Protein AF-A0A3M2A125-F1 (afdb_monomer)

Nearest PDB structures (foldseek):
  7t0o-assembly1_Q  TM=7.015E-01  e=3.491E-04  Homo sapiens
  5dc0-assembly1_A  TM=7.095E-01  e=3.832E-03  Homo sapiens
  6xay-assembly2_B  TM=7.508E-01  e=1.751E-02  Homo sapiens
  5a43-assembly1_C  TM=6.413E-01  e=5.132E-03  Homo sapiens
  2ck2-assembly1_B  TM=7.524E-01  e=5.012E-02  Homo sapiens

Solvent-accessible surface area (backbone atoms only — not comparable to full-atom values): 14153 Å² total; per-residue (Å²): 140,84,89,65,59,48,83,87,70,72,71,85,85,81,88,61,97,75,73,74,91,81,71,81,73,82,67,74,54,67,62,61,59,45,44,39,36,33,30,60,49,41,44,60,44,66,78,46,34,57,38,72,49,98,85,31,41,28,20,40,40,92,82,34,55,97,68,59,38,51,36,42,38,62,85,81,42,57,69,65,58,27,63,71,21,61,35,36,50,34,52,52,49,15,35,52,60,70,60,47,41,45,70,52,73,76,28,79,86,36,63,70,58,80,72,71,36,72,74,52,65,30,53,56,58,51,34,61,77,67,72,41,54,80,72,46,63,64,24,46,76,66,33,64,59,70,70,34,71,36,78,62,67,55,58,39,32,37,50,76,50,96,72,70,38,74,40,27,30,42,39,34,9,48,35,28,32,58,92,58,56,49,78,43,85,40,66,48,89,58,49,60,49,64,53,51,67,72,61,52,69,69,49,62,66,38,29,22,33,29,31,39,46,40,37,28,35,86,85,52,42,27,35,28,30,51,45,32,34,29,41,24,44,42,55,92,68,81,77,51,87,88,46,80,65,50,55,81,125

Sequence (249 aa):
MKLIWDVEGSQVFDFRENPPAYRPTKIWDPWIWKLQHYLPRYCAQSVYRVKVDSDGAVYPCCVGDQGVLALGNLFDADFDEIWNGINSQDLRRGMMTWDVPKLCRTCTFYSEPIGPESYLPFLDDVQEDLGGTFADADMELVGPAHLYRAPEPPVLEWTRPHGEFTKQYVVMGLGGESLDRRRIEVPPHESSIGIPESVWNDMRANFGYWWTVVGVDSAGRLHRASSVRCVIRHRPMPRIEGSTLDYGD

Secondary structure (DSSP, 8-state):
----EETTT------SSS-----------HHHHHHHHHSTT--THHHHEEEE-TTSEEESSSSSTTTTT--EETTTS-HHHHHTSHHHHHHHHHHHHT---HHHHT-TTTS-----BS--THHHHHHHHHTS-EEEEEE-EEES-TTEEESSPPEEEEPPPSS-EEEEEEEEEETT-STTEEEEEE-TT-SEEEPPHHHHHHSPTT-EEEEEEEEEETT--EEEES-BEEEEE----PPPTT-------

Foldseek 3Di:
DFAWDWPVDDDDDDPDPDDDDDDPPPPPDVVVLLCCLFFWLQLCLLPTTWGADPQQFIASDPQCDPVQQTQDGCVVDPPVCSCPDQSSVLQNLCSLQVLHFPSLCPDPSRPDTDAWDQAFALVVVVCVVLVADAPEQQKAWDDDHFAAEDLAWDKTFMDDGPAFFPWKWKKKDFSSHNPRIDIDTDDRPDGIDTDDPVNLVPDDASTWIWIWMWTQHPVSHIYIHSTIGTYGNHDDDDRGPPHPHHSPD

Structure (mmCIF, N/CA/C/O backbone):
data_AF-A0A3M2A125-F1
#
_entry.id   AF-A0A3M2A125-F1
#
loop_
_atom_site.group_PDB
_atom_site.id
_atom_site.type_symbol
_atom_site.label_atom_id
_atom_site.label_alt_id
_atom_site.label_comp_id
_atom_site.label_asym_id
_atom_site.label_entity_id
_atom_site.label_seq_id
_atom_site.pdbx_PDB_ins_code
_atom_site.Cartn_x
_atom_site.Cartn_y
_atom_site.Cartn_z
_atom_site.occupancy
_atom_site.B_iso_or_equiv
_atom_site.auth_seq_id
_atom_site.auth_comp_id
_atom_site.auth_asym_id
_atom_site.auth_atom_id
_atom_site.pdbx_PDB_model_num
ATOM 1 N N . MET A 1 1 ? -1.712 -9.367 36.303 1.00 32.34 1 MET A N 1
ATOM 2 C CA . MET A 1 1 ? -2.024 -10.533 35.451 1.00 32.34 1 MET A CA 1
ATOM 3 C C . MET A 1 1 ? -2.277 -10.006 34.048 1.00 32.34 1 MET A C 1
ATOM 5 O O . MET A 1 1 ? -3.085 -9.100 33.924 1.00 32.34 1 MET A O 1
ATOM 9 N N . LYS A 1 2 ? -1.535 -10.452 33.029 1.00 27.08 2 LYS A N 1
ATOM 10 C CA . LYS A 1 2 ? -1.694 -9.980 31.644 1.00 27.08 2 LYS A CA 1
ATOM 11 C C . LYS A 1 2 ? -1.745 -11.217 30.752 1.00 27.08 2 LYS A C 1
ATOM 13 O O . LYS A 1 2 ? -0.731 -11.888 30.604 1.00 27.08 2 LYS A O 1
ATOM 18 N N . LEU A 1 3 ? -2.934 -11.548 30.258 1.00 34.09 3 LEU A N 1
ATOM 19 C CA . LEU A 1 3 ? -3.119 -12.554 29.217 1.00 34.09 3 LEU A CA 1
ATOM 20 C C . LEU A 1 3 ? -2.932 -11.851 27.869 1.00 34.09 3 LEU A C 1
ATOM 22 O O . LEU A 1 3 ? -3.496 -10.779 27.657 1.00 34.09 3 LEU A O 1
ATOM 26 N N . ILE A 1 4 ? -2.124 -12.421 26.980 1.00 37.25 4 ILE A N 1
ATOM 27 C CA . ILE A 1 4 ? -1.996 -11.958 25.597 1.00 37.25 4 ILE A CA 1
ATOM 28 C C . ILE A 1 4 ? -2.383 -13.136 24.704 1.00 37.25 4 ILE A C 1
ATOM 30 O O . ILE A 1 4 ? -1.789 -14.207 24.806 1.00 37.25 4 ILE A O 1
ATOM 34 N N . TRP A 1 5 ? -3.381 -12.924 23.850 1.00 39.22 5 TRP A N 1
ATOM 35 C CA . TRP A 1 5 ? -3.724 -13.803 22.735 1.00 39.22 5 TRP A CA 1
ATOM 36 C C . TRP A 1 5 ? -3.307 -13.119 21.432 1.00 39.22 5 TRP A C 1
ATOM 38 O O . TRP A 1 5 ? -3.586 -11.934 21.235 1.00 39.22 5 TRP A O 1
ATOM 48 N N . ASP A 1 6 ? -2.619 -13.859 20.568 1.00 39.97 6 ASP A N 1
ATOM 49 C CA . ASP A 1 6 ? -2.422 -13.528 19.160 1.00 39.97 6 ASP A CA 1
ATOM 50 C C . ASP A 1 6 ? -3.068 -14.612 18.285 1.00 39.97 6 ASP A C 1
ATOM 52 O O . ASP A 1 6 ? -3.347 -15.727 18.738 1.00 39.97 6 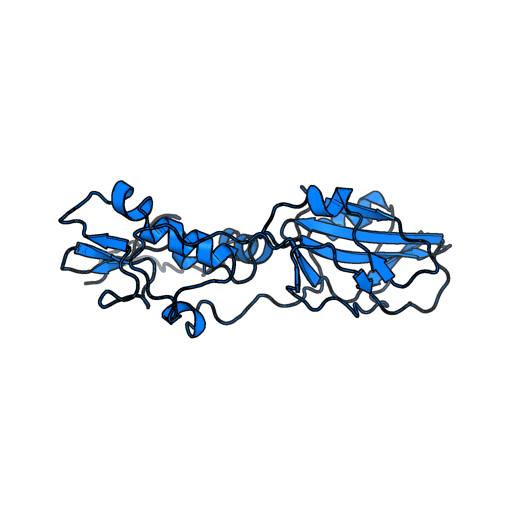ASP A O 1
ATOM 56 N N . VAL A 1 7 ? -3.364 -14.249 17.037 1.00 42.69 7 VAL A N 1
ATOM 57 C CA . VAL A 1 7 ? -4.087 -15.097 16.069 1.00 42.69 7 VAL A CA 1
ATOM 58 C C . VAL A 1 7 ? -3.180 -16.110 15.360 1.00 42.69 7 VAL A C 1
ATOM 60 O O . VAL A 1 7 ? -3.674 -16.885 14.547 1.00 42.69 7 VAL A O 1
ATOM 63 N N . GLU A 1 8 ? -1.883 -16.146 15.686 1.00 38.03 8 GLU A N 1
ATOM 64 C CA . GLU A 1 8 ? -0.947 -17.186 15.224 1.00 38.03 8 GLU A CA 1
ATOM 65 C C . GLU A 1 8 ? -0.728 -18.312 16.246 1.00 38.03 8 GLU A C 1
ATOM 67 O O . GLU A 1 8 ? -0.083 -19.313 15.938 1.00 38.03 8 GLU A O 1
ATOM 72 N N . GLY A 1 9 ? -1.329 -18.215 17.433 1.00 46.53 9 GLY A N 1
ATOM 73 C CA . GLY A 1 9 ? -1.351 -19.305 18.396 1.00 46.53 9 GLY A CA 1
ATOM 74 C C . GLY A 1 9 ? -0.316 -19.168 19.512 1.00 46.53 9 GLY A C 1
ATOM 75 O O . GLY A 1 9 ? 0.711 -19.840 19.524 1.00 46.53 9 GLY A O 1
ATOM 76 N N . SER A 1 10 ? -0.754 -18.477 20.568 1.00 45.81 10 SER A N 1
ATOM 77 C CA . SER A 1 10 ? -0.478 -18.717 21.998 1.00 45.81 10 SER A CA 1
ATOM 78 C C . SER A 1 10 ? 0.786 -18.126 22.652 1.00 45.81 10 SER A C 1
ATOM 80 O O . SER A 1 10 ? 1.907 -18.216 22.162 1.00 45.81 10 SER A O 1
ATOM 82 N N . GLN A 1 11 ? 0.598 -17.627 23.887 1.00 39.69 11 GLN A N 1
ATOM 83 C CA . GLN A 1 11 ? 1.635 -17.575 24.923 1.00 39.69 11 GLN A CA 1
ATOM 84 C C . GLN A 1 11 ? 1.452 -18.740 25.903 1.00 39.69 11 GLN A C 1
ATOM 86 O O . GLN A 1 11 ? 0.388 -18.913 26.498 1.00 39.69 11 GLN A O 1
ATOM 91 N N . VAL A 1 12 ? 2.518 -19.518 26.088 1.00 46.25 12 VAL A N 1
ATOM 92 C CA . VAL A 1 12 ? 2.607 -20.645 27.023 1.00 46.25 12 VAL A CA 1
ATOM 93 C C . VAL A 1 12 ? 3.122 -20.144 28.372 1.00 46.25 12 VAL A C 1
ATOM 95 O O . VAL A 1 12 ? 4.201 -19.558 28.448 1.00 46.25 12 VAL A O 1
ATOM 98 N N . PHE A 1 13 ? 2.379 -20.414 29.443 1.00 47.34 13 PHE A N 1
ATOM 99 C CA . PHE A 1 13 ? 2.885 -20.312 30.811 1.00 47.34 13 PHE A CA 1
ATOM 100 C C . PHE A 1 13 ? 3.340 -21.705 31.266 1.00 47.34 13 PHE A C 1
ATOM 102 O O . PHE A 1 13 ? 2.517 -22.609 31.396 1.00 47.34 13 PHE A O 1
ATOM 109 N N . ASP A 1 14 ? 4.644 -21.887 31.482 1.00 48.84 14 ASP A N 1
ATOM 110 C CA . ASP A 1 14 ? 5.220 -23.130 32.005 1.00 48.84 14 ASP A CA 1
ATOM 111 C C . ASP A 1 14 ? 5.554 -22.966 33.492 1.00 48.84 14 ASP A C 1
ATOM 113 O O . ASP A 1 14 ? 6.501 -22.272 33.854 1.00 48.84 14 ASP A O 1
ATOM 117 N N . PHE A 1 15 ? 4.743 -23.584 34.350 1.00 63.81 15 PHE A N 1
ATOM 118 C CA . PHE A 1 15 ? 4.892 -23.537 35.808 1.00 63.81 15 PHE A CA 1
ATOM 119 C C . PHE A 1 15 ? 5.688 -24.733 36.379 1.00 63.81 15 PHE A C 1
ATOM 121 O O . PHE A 1 15 ? 5.664 -24.953 37.588 1.00 63.81 15 PHE A O 1
ATOM 128 N N . ARG A 1 16 ? 6.363 -25.544 35.545 1.00 52.59 16 ARG A N 1
ATOM 129 C CA . ARG A 1 16 ? 7.253 -26.633 36.005 1.00 52.59 16 ARG A CA 1
ATOM 130 C C . ARG A 1 16 ? 8.521 -26.055 36.649 1.00 52.59 16 ARG A C 1
ATOM 132 O O . ARG A 1 16 ? 9.025 -25.033 36.203 1.00 52.59 16 ARG A O 1
ATOM 139 N N . GLU A 1 17 ? 9.094 -26.743 37.638 1.00 66.12 17 GLU A N 1
ATOM 140 C CA . GLU A 1 17 ? 10.301 -26.275 38.354 1.00 66.12 17 GLU A CA 1
ATOM 141 C C . GLU A 1 17 ? 11.573 -26.204 37.480 1.00 66.12 17 GLU A C 1
ATOM 143 O O . GLU A 1 17 ? 12.511 -25.501 37.838 1.00 66.12 17 GLU A O 1
ATOM 148 N N . ASN A 1 18 ? 11.613 -26.893 36.329 1.00 60.56 18 ASN A N 1
ATOM 149 C CA . ASN A 1 18 ? 12.751 -26.902 35.397 1.00 60.56 18 ASN A CA 1
ATOM 150 C C . ASN A 1 18 ? 12.288 -26.865 33.927 1.00 60.56 18 ASN A C 1
ATOM 152 O O . ASN A 1 18 ? 12.263 -27.909 33.263 1.00 60.56 18 ASN A O 1
ATOM 156 N N . PRO A 1 19 ? 11.904 -25.697 33.386 1.00 58.97 19 PRO A N 1
ATOM 157 C CA . PRO A 1 19 ? 11.568 -25.593 31.974 1.00 58.97 19 PRO A CA 1
ATOM 158 C C . PRO A 1 19 ? 12.838 -25.764 31.113 1.00 58.97 19 PRO A C 1
ATOM 160 O O . PRO A 1 19 ? 13.878 -25.176 31.429 1.00 58.97 19 PRO A O 1
ATOM 163 N N . PRO A 1 20 ? 12.802 -26.539 30.008 1.00 56.00 20 PRO A N 1
ATOM 164 C CA . PRO A 1 20 ? 13.879 -26.502 29.022 1.00 56.00 20 PRO A CA 1
ATOM 165 C C . PRO A 1 20 ? 14.001 -25.079 28.454 1.00 56.00 20 PRO A C 1
ATOM 167 O O . PRO A 1 20 ? 13.020 -24.337 28.424 1.00 56.00 20 PRO A O 1
ATOM 170 N N . ALA A 1 21 ? 15.195 -24.684 28.002 1.00 56.31 21 ALA A N 1
ATOM 171 C CA . ALA A 1 21 ? 15.461 -23.327 27.524 1.00 56.31 21 ALA A CA 1
ATOM 172 C C . ALA A 1 21 ? 14.616 -22.979 26.281 1.00 56.31 21 ALA A C 1
ATOM 174 O O . ALA A 1 21 ? 15.043 -23.174 25.144 1.00 56.31 21 ALA A O 1
ATOM 175 N N . TYR A 1 22 ? 13.415 -22.445 26.496 1.00 51.16 22 TYR A N 1
ATOM 176 C CA . TYR A 1 22 ? 12.570 -21.912 25.438 1.00 51.16 22 TYR A CA 1
ATOM 177 C C . TYR A 1 22 ? 13.162 -20.589 24.954 1.00 51.16 22 TYR A C 1
ATOM 179 O O . TYR A 1 22 ? 13.205 -19.595 25.680 1.00 51.16 22 TYR A O 1
ATOM 187 N N . ARG A 1 23 ? 13.640 -20.578 23.711 1.00 48.47 23 ARG A N 1
ATOM 188 C CA . ARG A 1 23 ? 13.966 -19.356 22.979 1.00 48.47 23 ARG A CA 1
ATOM 189 C C . ARG A 1 23 ? 12.970 -19.248 21.832 1.00 48.47 23 ARG A C 1
ATOM 191 O O . ARG A 1 23 ? 13.212 -19.874 20.803 1.00 48.47 23 ARG A O 1
ATOM 198 N N . PRO A 1 24 ? 11.888 -18.461 21.953 1.00 49.53 24 PRO A N 1
ATOM 199 C CA . PRO A 1 24 ? 11.219 -18.003 20.758 1.00 49.53 24 PRO A CA 1
ATOM 200 C C . PRO A 1 24 ? 12.219 -17.048 20.115 1.00 49.53 24 PRO A C 1
ATOM 202 O O . PRO A 1 24 ? 12.370 -15.894 20.523 1.00 49.53 24 PRO A O 1
ATOM 205 N N . THR A 1 25 ? 12.992 -17.541 19.153 1.00 45.44 25 THR A N 1
ATOM 206 C CA . THR A 1 25 ? 13.548 -16.641 18.155 1.00 45.44 25 THR A CA 1
ATOM 207 C C . THR A 1 25 ? 12.350 -15.865 17.639 1.00 45.44 25 THR A C 1
ATOM 209 O O . THR A 1 25 ? 11.424 -16.474 17.109 1.00 45.44 25 THR A O 1
ATOM 212 N N . LYS A 1 26 ? 12.327 -14.549 17.876 1.00 45.44 26 LYS A N 1
ATOM 213 C CA . LYS A 1 26 ? 11.469 -13.607 17.160 1.00 45.44 26 LYS A CA 1
ATOM 214 C C . LYS A 1 26 ? 11.826 -13.725 15.678 1.00 45.44 26 LYS A C 1
ATOM 216 O O . LYS A 1 26 ? 12.564 -12.902 15.146 1.00 45.44 26 LYS A O 1
ATOM 221 N N . ILE A 1 27 ? 11.400 -14.807 15.044 1.00 46.91 27 ILE A N 1
ATOM 222 C CA . ILE A 1 27 ? 11.285 -14.866 13.605 1.00 46.91 27 ILE A CA 1
ATOM 223 C C . ILE A 1 27 ? 10.194 -13.842 13.358 1.00 46.91 27 ILE A C 1
ATOM 225 O O . ILE A 1 27 ? 9.081 -13.987 13.859 1.00 46.91 27 ILE A O 1
ATOM 229 N N . TRP A 1 28 ? 10.583 -12.723 12.757 1.00 53.72 28 TRP A N 1
ATOM 230 C CA . TRP A 1 28 ? 9.627 -11.775 12.221 1.00 53.72 28 TRP A CA 1
ATOM 231 C C . TRP A 1 28 ? 8.625 -12.582 11.415 1.00 53.72 28 TRP A C 1
ATOM 233 O O . TRP A 1 28 ? 9.029 -13.262 10.472 1.00 53.72 28 TRP A O 1
ATOM 243 N N . ASP A 1 29 ? 7.373 -12.575 11.862 1.00 68.19 29 ASP A N 1
ATOM 244 C CA . ASP A 1 29 ? 6.294 -13.286 11.202 1.00 68.19 29 ASP A CA 1
ATOM 245 C C . ASP A 1 29 ? 6.324 -12.887 9.711 1.00 68.19 29 ASP A C 1
ATOM 247 O O . ASP A 1 29 ? 6.159 -11.696 9.395 1.00 68.19 29 ASP A O 1
ATOM 251 N N . PRO A 1 30 ? 6.599 -13.838 8.790 1.00 75.94 30 PRO A N 1
ATOM 252 C CA . PRO A 1 30 ? 6.617 -13.578 7.354 1.00 75.94 30 PRO A CA 1
ATOM 253 C C . PRO A 1 30 ? 5.340 -12.880 6.880 1.00 75.94 30 PRO A C 1
ATOM 255 O O . PRO A 1 30 ? 5.362 -12.141 5.896 1.00 75.94 30 PRO A O 1
ATOM 258 N N . TRP A 1 31 ? 4.232 -13.078 7.592 1.00 79.75 31 TRP A N 1
ATOM 259 C CA . TRP A 1 31 ? 2.953 -12.454 7.319 1.00 79.75 31 TRP A CA 1
ATOM 260 C C . TRP A 1 31 ? 2.947 -10.952 7.606 1.00 79.75 31 TRP A C 1
ATOM 262 O O . TRP A 1 31 ? 2.436 -10.194 6.785 1.00 79.75 31 TRP A O 1
ATOM 272 N N . ILE A 1 32 ? 3.563 -10.485 8.699 1.00 82.81 32 ILE A N 1
ATOM 273 C CA . ILE A 1 32 ? 3.698 -9.044 8.989 1.00 82.81 32 ILE A CA 1
ATOM 274 C C . ILE A 1 32 ? 4.535 -8.362 7.906 1.00 82.81 32 ILE A C 1
ATOM 276 O O . ILE A 1 32 ? 4.153 -7.299 7.412 1.00 82.81 32 ILE A O 1
ATOM 280 N N . TRP A 1 33 ? 5.646 -8.985 7.505 1.00 81.88 33 TRP A N 1
ATOM 281 C CA . TRP A 1 33 ? 6.488 -8.465 6.427 1.00 81.88 33 TRP A CA 1
ATOM 282 C C . TRP A 1 33 ? 5.703 -8.361 5.112 1.00 81.88 33 TRP A C 1
ATOM 284 O O . TRP A 1 33 ? 5.690 -7.302 4.480 1.00 81.88 33 TRP A O 1
ATOM 294 N N . LYS A 1 34 ? 4.956 -9.410 4.739 1.00 88.12 34 LYS A N 1
ATOM 295 C CA . LYS A 1 34 ? 4.079 -9.379 3.558 1.00 88.12 34 LYS A CA 1
ATOM 296 C C . LYS A 1 34 ? 3.008 -8.303 3.682 1.00 88.12 34 LYS A C 1
ATOM 298 O O . LYS A 1 34 ? 2.816 -7.519 2.757 1.00 88.12 34 LYS A O 1
ATOM 303 N N . LEU A 1 35 ? 2.341 -8.204 4.828 1.00 89.81 35 LEU A N 1
ATOM 304 C CA . LEU A 1 35 ? 1.294 -7.215 5.065 1.00 89.81 35 LEU A CA 1
ATOM 305 C C . LEU A 1 35 ? 1.799 -5.788 4.828 1.00 89.81 35 LEU A C 1
ATOM 307 O O . LEU A 1 35 ? 1.094 -5.005 4.201 1.00 89.81 35 LEU A O 1
ATOM 311 N N . GLN A 1 36 ? 3.023 -5.464 5.255 1.00 90.19 36 GLN A N 1
ATOM 312 C CA . GLN A 1 36 ? 3.627 -4.148 5.026 1.00 90.19 36 GLN A CA 1
ATOM 313 C C . GLN A 1 36 ? 3.904 -3.854 3.545 1.00 90.19 36 GLN A C 1
ATOM 315 O O . GLN A 1 36 ? 3.852 -2.693 3.141 1.00 90.19 36 GLN A O 1
ATOM 320 N N . HIS A 1 37 ? 4.141 -4.876 2.722 1.00 93.25 37 HIS A N 1
ATOM 321 C CA . HIS A 1 37 ? 4.287 -4.699 1.280 1.00 93.25 37 HIS A CA 1
ATOM 322 C C . HIS A 1 37 ? 2.937 -4.555 0.575 1.00 93.25 37 HIS A C 1
ATOM 324 O O . HIS A 1 37 ? 2.780 -3.692 -0.291 1.00 93.25 37 HIS A O 1
ATOM 330 N N . TYR A 1 38 ? 1.949 -5.372 0.943 1.00 94.81 38 TYR A N 1
ATOM 331 C CA . TYR A 1 38 ? 0.607 -5.315 0.357 1.00 94.81 38 T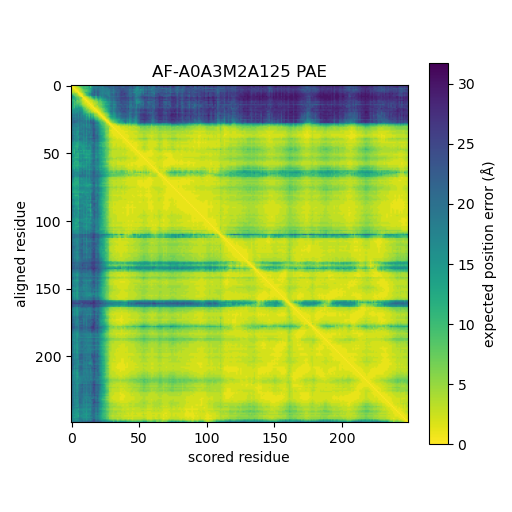YR A CA 1
ATOM 332 C C . TYR A 1 38 ? -0.164 -4.065 0.784 1.00 94.81 38 TYR A C 1
ATOM 334 O O . TYR A 1 38 ? -0.877 -3.478 -0.025 1.00 94.81 38 TYR A O 1
ATOM 342 N N . LEU A 1 39 ? -0.026 -3.651 2.041 1.00 94.06 39 LEU A N 1
ATOM 343 C CA . LEU A 1 39 ? -0.704 -2.506 2.639 1.00 94.06 39 LEU A CA 1
ATOM 344 C C . LEU A 1 39 ? 0.332 -1.650 3.389 1.00 94.06 39 LEU A C 1
ATOM 346 O O . LEU A 1 39 ? 0.448 -1.726 4.616 1.00 94.06 39 LEU A O 1
ATOM 350 N N . PRO A 1 40 ? 1.110 -0.820 2.674 1.00 91.19 40 PRO A N 1
ATOM 351 C CA . PRO A 1 40 ? 2.100 0.031 3.315 1.00 91.19 40 PRO A CA 1
ATOM 352 C C . PRO A 1 40 ? 1.465 0.939 4.367 1.00 91.19 40 PRO A C 1
ATOM 354 O O . PRO A 1 40 ? 0.418 1.543 4.129 1.00 91.19 40 PRO A O 1
ATOM 357 N N . ARG A 1 41 ? 2.125 1.047 5.526 1.00 90.31 41 ARG A N 1
ATOM 358 C CA . ARG A 1 41 ? 1.646 1.731 6.746 1.00 90.31 41 ARG A CA 1
ATOM 359 C C . ARG A 1 41 ? 0.469 1.062 7.456 1.00 90.31 41 ARG A C 1
ATOM 361 O O . ARG A 1 41 ? -0.013 1.606 8.437 1.00 90.31 41 ARG A O 1
ATOM 368 N N . TYR A 1 42 ? 0.010 -0.115 7.043 1.00 92.31 42 TYR A N 1
ATOM 369 C CA . TYR A 1 42 ? -1.051 -0.803 7.773 1.00 92.31 42 TYR A CA 1
ATOM 370 C C . TYR A 1 42 ? -0.552 -1.2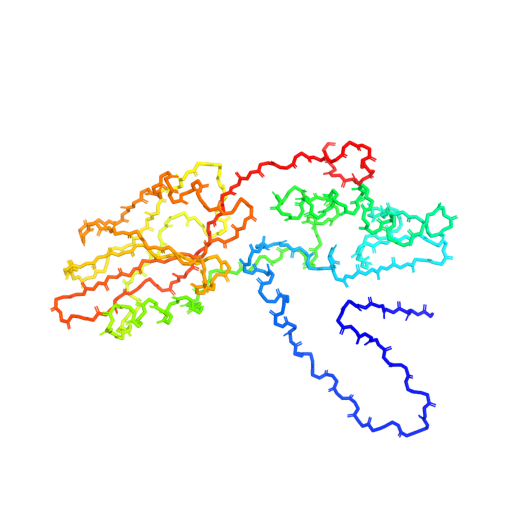76 9.143 1.00 92.31 42 TYR A C 1
ATOM 372 O O . TYR A 1 42 ? 0.382 -2.075 9.239 1.00 92.31 42 TYR A O 1
ATOM 380 N N . CYS A 1 43 ? -1.180 -0.804 10.226 1.00 92.06 43 CYS A N 1
ATOM 381 C CA . CYS A 1 43 ? -0.839 -1.270 11.566 1.00 92.06 43 CYS A CA 1
ATOM 382 C C . CYS A 1 43 ? -1.331 -2.704 11.740 1.00 92.06 43 CYS A C 1
ATOM 384 O O . CYS A 1 43 ? -2.520 -2.953 11.944 1.00 92.06 43 CYS A O 1
ATOM 386 N N . ALA A 1 44 ? -0.403 -3.648 11.702 1.00 89.44 44 ALA A N 1
ATOM 387 C CA . ALA A 1 44 ? -0.712 -5.062 11.785 1.00 89.44 44 ALA A CA 1
ATOM 388 C C . ALA A 1 44 ? -1.412 -5.438 13.118 1.00 89.44 44 ALA A C 1
ATOM 390 O O . ALA A 1 44 ? -2.286 -6.302 13.134 1.00 89.44 44 ALA A O 1
ATOM 391 N N . GLN A 1 45 ? -1.170 -4.697 14.213 1.00 89.94 45 GLN A N 1
ATOM 392 C CA . GLN A 1 45 ? -1.895 -4.919 15.476 1.00 89.94 45 GLN A CA 1
ATOM 393 C C . GLN A 1 45 ? -3.420 -4.814 15.313 1.00 89.94 45 GLN A C 1
ATOM 395 O O . GLN A 1 45 ? -4.132 -5.578 15.948 1.00 89.94 45 GLN A O 1
ATOM 400 N N . SER A 1 46 ? -3.919 -3.963 14.406 1.00 91.38 46 SER A N 1
ATOM 401 C CA . SER A 1 46 ? -5.364 -3.792 14.161 1.00 91.38 46 SER A CA 1
ATOM 402 C C . SER A 1 46 ? -6.081 -5.038 13.617 1.00 91.38 46 SER A C 1
ATOM 404 O O . SER A 1 46 ? -7.313 -5.071 13.577 1.00 91.38 46 SER A O 1
ATOM 406 N N . VAL A 1 47 ? -5.327 -6.049 13.173 1.00 88.56 47 VAL A N 1
ATOM 407 C CA . VAL A 1 47 ? -5.872 -7.295 12.614 1.00 88.56 47 VAL A CA 1
ATOM 408 C C . VAL A 1 47 ? -5.435 -8.544 13.353 1.00 88.56 47 VAL A C 1
ATOM 410 O O . VAL A 1 47 ? -6.157 -9.530 13.278 1.00 88.56 47 VAL A O 1
ATOM 413 N N . TYR A 1 48 ? -4.298 -8.533 14.057 1.00 86.19 48 TYR A N 1
ATOM 414 C CA . TYR A 1 48 ? -3.822 -9.739 14.740 1.00 86.19 48 TYR A CA 1
ATOM 415 C C . TYR A 1 48 ? -3.804 -9.651 16.269 1.00 86.19 48 TYR A C 1
ATOM 417 O O . TYR A 1 48 ? -3.523 -10.640 16.948 1.00 86.19 48 TYR A O 1
ATOM 425 N N . ARG A 1 49 ? -4.058 -8.471 16.841 1.00 88.44 49 ARG A N 1
ATOM 426 C CA . ARG A 1 49 ? -3.968 -8.265 18.283 1.00 88.44 49 ARG A CA 1
ATOM 427 C C . ARG A 1 49 ? -5.309 -7.856 18.858 1.00 88.44 49 ARG A C 1
ATOM 429 O O . ARG A 1 49 ? -6.028 -7.041 18.292 1.00 88.44 49 ARG A O 1
ATOM 436 N N . VAL A 1 50 ? -5.581 -8.370 20.050 1.00 92.75 50 VAL A N 1
ATOM 437 C CA . VAL A 1 50 ? -6.667 -7.883 20.888 1.00 92.75 50 VAL A CA 1
ATOM 438 C C . VAL A 1 50 ? -6.194 -7.710 22.324 1.00 92.75 50 VAL A C 1
ATOM 440 O O . VAL A 1 50 ? -5.376 -8.477 22.837 1.00 92.75 50 VAL A O 1
ATOM 443 N N . LYS A 1 51 ? -6.672 -6.649 22.964 1.00 93.75 51 LYS A N 1
ATOM 444 C CA . LYS A 1 51 ? -6.515 -6.393 24.393 1.00 93.75 51 LYS A CA 1
ATOM 445 C C . LYS A 1 51 ? -7.913 -6.337 24.994 1.00 93.75 51 LYS A C 1
ATOM 447 O O . LYS A 1 51 ? -8.771 -5.645 24.462 1.00 93.75 51 LYS A O 1
ATOM 452 N N . VAL A 1 52 ? -8.106 -7.028 26.108 1.00 95.62 52 VAL A N 1
ATOM 453 C CA . VAL A 1 52 ? -9.336 -6.973 26.901 1.00 95.62 52 VAL A CA 1
ATOM 454 C C . VAL A 1 52 ? -8.966 -6.475 28.294 1.00 95.62 52 VAL A C 1
ATOM 456 O O . VAL A 1 52 ? -8.063 -7.039 28.919 1.00 95.62 52 VAL A O 1
ATOM 459 N N . ASP A 1 53 ? -9.606 -5.401 28.747 1.00 94.38 53 ASP A N 1
ATOM 460 C CA . ASP A 1 53 ? -9.450 -4.888 30.111 1.00 94.38 53 ASP A CA 1
ATOM 461 C C . ASP A 1 53 ? -10.381 -5.619 31.097 1.00 94.38 53 ASP A C 1
ATOM 463 O O . ASP A 1 53 ? -11.279 -6.370 30.716 1.00 94.38 53 ASP A O 1
ATOM 467 N N . SER A 1 54 ? -10.137 -5.454 32.402 1.00 94.38 54 SER A N 1
ATOM 468 C CA . SER A 1 54 ? -10.875 -6.170 33.459 1.00 94.38 54 SER A CA 1
ATOM 469 C C . SER A 1 54 ? -12.359 -5.805 33.552 1.00 94.38 54 SER A C 1
ATOM 471 O O . SER A 1 54 ? -13.120 -6.512 34.203 1.00 94.38 54 SER A O 1
ATOM 473 N N . ASP A 1 55 ? -12.750 -4.691 32.942 1.00 95.19 55 ASP A N 1
ATOM 474 C CA . ASP A 1 55 ? -14.124 -4.207 32.823 1.00 95.19 55 ASP A CA 1
ATOM 475 C C . ASP A 1 55 ? -14.819 -4.696 31.539 1.00 95.19 55 ASP A C 1
ATOM 477 O O . ASP A 1 55 ? -15.892 -4.204 31.201 1.00 95.19 55 ASP A O 1
ATOM 481 N N . GLY A 1 56 ? -14.205 -5.636 30.813 1.00 96.50 56 GLY A N 1
ATOM 482 C CA . GLY A 1 56 ? -14.745 -6.211 29.585 1.00 96.50 56 GLY A CA 1
ATOM 483 C C . GLY A 1 56 ? -14.474 -5.386 28.326 1.00 96.50 56 GLY A C 1
ATOM 484 O O . GLY A 1 56 ? -14.757 -5.877 27.233 1.00 96.50 56 GLY A O 1
ATOM 485 N N . ALA A 1 57 ? -13.897 -4.182 28.430 1.00 96.94 57 ALA A N 1
ATOM 486 C CA . ALA A 1 57 ? -13.618 -3.342 27.268 1.00 96.94 57 ALA A CA 1
ATOM 487 C C . ALA A 1 57 ? -12.568 -3.980 26.342 1.00 96.94 57 ALA A C 1
ATOM 489 O O . ALA A 1 57 ? -11.502 -4.421 26.785 1.00 96.94 57 ALA A O 1
ATOM 490 N N . VAL A 1 58 ? -12.862 -4.007 25.041 1.00 96.94 58 VAL A N 1
ATOM 491 C CA . VAL A 1 58 ? -12.042 -4.646 24.002 1.00 96.94 58 VAL A CA 1
ATOM 492 C C . VAL A 1 58 ? -11.356 -3.589 23.139 1.00 96.94 58 VAL A C 1
ATOM 494 O O . VAL A 1 58 ? -11.988 -2.632 22.702 1.00 96.94 58 VAL A O 1
ATOM 497 N N . TYR A 1 59 ? -10.071 -3.784 22.844 1.00 96.81 59 TYR A N 1
ATOM 498 C CA . TYR A 1 59 ? -9.222 -2.841 22.114 1.00 96.81 59 TYR A CA 1
ATOM 499 C C . TYR A 1 59 ? -8.372 -3.544 21.042 1.00 96.81 59 TYR A C 1
ATOM 501 O O . TYR A 1 59 ? -7.921 -4.672 21.261 1.00 96.81 59 TYR A O 1
ATOM 509 N N . PRO A 1 60 ? -8.049 -2.870 19.919 1.00 94.69 60 PRO A N 1
ATOM 510 C CA . PRO A 1 60 ? -7.281 -3.448 18.810 1.00 94.69 60 PRO A CA 1
ATOM 511 C C . PRO A 1 60 ? -5.770 -3.488 19.083 1.00 94.69 60 PRO A C 1
ATOM 513 O O . PRO A 1 60 ? -4.996 -4.046 18.313 1.00 94.69 60 PRO A O 1
ATOM 516 N N . CYS A 1 61 ? -5.292 -2.807 20.126 1.00 92.75 61 CYS A N 1
ATOM 517 C CA . CYS A 1 61 ? -3.869 -2.692 20.416 1.00 92.75 61 CYS A CA 1
ATOM 518 C C . CYS A 1 61 ? -3.627 -2.327 21.884 1.00 92.75 61 CYS A C 1
ATOM 520 O O . CYS A 1 61 ? -4.547 -1.996 22.628 1.00 92.75 61 CYS A O 1
ATOM 522 N N . CYS A 1 62 ? -2.365 -2.368 22.313 1.00 87.50 62 CYS A N 1
ATOM 523 C CA . CYS A 1 62 ? -2.001 -2.024 23.688 1.00 87.50 62 CYS A CA 1
ATOM 524 C C . CYS A 1 62 ? -1.929 -0.518 23.977 1.00 87.50 62 CYS A C 1
ATOM 526 O O . CYS A 1 62 ? -1.809 -0.160 25.141 1.00 87.50 62 CYS A O 1
ATOM 528 N N . VAL A 1 63 ? -1.942 0.333 22.946 1.00 90.06 63 VAL A N 1
ATOM 529 C CA . VAL A 1 63 ? -1.834 1.800 23.073 1.00 90.06 63 VAL A CA 1
ATOM 530 C C . VAL A 1 63 ? -3.215 2.463 23.132 1.00 90.06 63 VAL A C 1
ATOM 532 O O . VAL A 1 63 ? -3.355 3.540 23.689 1.00 90.06 63 VAL A O 1
ATOM 535 N N . GLY A 1 64 ? -4.229 1.820 22.552 1.00 84.12 64 GLY A N 1
ATOM 536 C CA . GLY A 1 64 ? -5.583 2.343 22.372 1.00 84.12 64 GLY A CA 1
ATOM 537 C C . GLY A 1 64 ? -6.494 2.289 23.587 1.00 84.12 64 GLY A C 1
ATOM 538 O O . GLY A 1 64 ? -7.684 2.088 23.393 1.00 84.12 64 GLY A O 1
ATOM 539 N N . ASP A 1 65 ? -5.963 2.382 24.803 1.00 83.31 65 ASP A N 1
ATOM 540 C CA . ASP A 1 65 ? -6.717 2.132 26.031 1.00 83.31 65 ASP A CA 1
ATOM 541 C C . ASP A 1 65 ? -7.585 3.317 26.496 1.00 83.31 65 ASP A C 1
ATOM 543 O O . ASP A 1 65 ? -7.770 4.299 25.777 1.00 83.31 65 ASP A O 1
ATOM 547 N N . GLN A 1 66 ? -8.201 3.172 27.677 1.00 83.25 66 GLN A N 1
ATOM 548 C CA . GLN A 1 66 ? -9.027 4.204 28.321 1.00 83.25 66 GLN A CA 1
ATOM 549 C C . GLN A 1 66 ? -10.165 4.729 27.429 1.00 83.25 66 GLN A C 1
ATOM 551 O O . GLN A 1 66 ? -10.480 5.917 27.426 1.00 83.25 66 GLN A O 1
ATOM 556 N N . GLY A 1 67 ? -10.776 3.838 26.646 1.00 84.88 67 GLY A N 1
ATOM 557 C CA . GLY A 1 67 ? -11.877 4.171 25.744 1.00 84.88 67 GLY A CA 1
ATOM 558 C C . GLY A 1 67 ? -11.471 4.805 24.409 1.00 84.88 67 GLY A C 1
ATOM 559 O O . GLY A 1 67 ? -12.322 4.915 23.533 1.00 84.88 67 GLY A O 1
ATOM 560 N N . VAL A 1 68 ? -10.200 5.172 24.197 1.00 88.25 68 VAL A N 1
ATOM 561 C CA . VAL A 1 68 ? -9.776 5.949 23.012 1.00 88.25 68 VAL A CA 1
ATOM 562 C C . VAL A 1 68 ? -9.936 5.167 21.703 1.00 88.25 68 VAL A C 1
ATOM 564 O O . VAL A 1 68 ? -10.328 5.740 20.689 1.00 88.25 68 VAL A O 1
ATOM 567 N N . LEU A 1 69 ? -9.648 3.860 21.709 1.00 94.94 69 LEU A N 1
ATOM 568 C CA . LEU A 1 69 ? -9.892 2.953 20.577 1.00 94.94 69 LEU A CA 1
ATOM 569 C C . LEU A 1 69 ? -10.742 1.746 20.993 1.00 94.94 69 LEU A C 1
ATOM 571 O O . LEU A 1 69 ? -10.457 0.618 20.585 1.00 94.94 69 LEU A O 1
ATOM 575 N N . ALA A 1 70 ? -11.746 1.952 21.847 1.00 96.50 70 ALA A N 1
ATOM 576 C CA . ALA A 1 70 ? -12.631 0.864 22.253 1.00 96.50 70 ALA A CA 1
ATOM 577 C C . ALA A 1 70 ? -13.405 0.304 21.047 1.00 96.50 70 ALA A C 1
ATOM 579 O O . ALA A 1 70 ? -14.032 1.038 20.281 1.00 96.50 70 ALA A O 1
ATOM 580 N N . LEU A 1 71 ? -13.370 -1.017 20.888 1.00 97.19 71 LEU A N 1
ATOM 581 C CA . LEU A 1 71 ? -14.109 -1.747 19.855 1.00 97.19 71 LEU A CA 1
ATOM 582 C C . LEU A 1 71 ? -15.507 -2.151 20.337 1.00 97.19 71 LEU A C 1
ATOM 584 O O . LEU A 1 71 ? -16.414 -2.282 19.523 1.00 97.19 71 LEU A O 1
ATOM 588 N N . GLY A 1 72 ? -15.663 -2.350 21.648 1.00 97.12 72 GLY A N 1
ATOM 589 C CA . GLY A 1 72 ? -16.887 -2.804 22.309 1.00 97.12 72 GLY A CA 1
ATOM 590 C C . GLY A 1 72 ? -16.598 -3.303 23.728 1.00 97.12 72 GLY A C 1
ATOM 591 O O . GLY A 1 72 ? -15.490 -3.107 24.239 1.00 97.12 72 GLY A O 1
ATOM 592 N N . ASN A 1 73 ? -17.576 -3.955 24.360 1.00 97.94 73 ASN A N 1
ATOM 593 C CA . ASN A 1 73 ? -17.443 -4.533 25.698 1.00 97.94 73 ASN A CA 1
ATOM 594 C C . ASN A 1 73 ? -18.042 -5.951 25.752 1.00 97.94 73 ASN A C 1
ATOM 596 O O . ASN A 1 73 ? -19.178 -6.156 25.330 1.00 97.94 73 ASN A O 1
ATOM 600 N N . LEU A 1 74 ? -17.289 -6.916 26.290 1.00 98.06 74 LEU A N 1
ATOM 601 C CA . LEU A 1 74 ? -17.698 -8.326 26.409 1.00 98.06 74 LEU A CA 1
ATOM 602 C C . LEU A 1 74 ? -18.864 -8.575 27.379 1.00 98.06 74 LEU A C 1
ATOM 604 O O . LEU A 1 74 ? -19.395 -9.683 27.421 1.00 98.06 74 LEU A O 1
ATOM 608 N N . PHE A 1 75 ? -19.242 -7.589 28.193 1.00 98.19 75 PHE A N 1
ATOM 609 C CA . PHE A 1 75 ? -20.449 -7.659 29.016 1.00 98.19 75 PHE A CA 1
ATOM 610 C C . PHE A 1 75 ? -21.723 -7.324 28.230 1.00 98.19 75 PHE A C 1
ATOM 612 O O . PHE A 1 75 ? -22.806 -7.700 28.677 1.00 98.19 75 PHE A O 1
ATOM 619 N N . ASP A 1 76 ? -21.590 -6.674 27.069 1.00 98.06 76 ASP A N 1
ATOM 620 C CA . ASP A 1 76 ? -22.713 -6.209 26.250 1.00 98.06 76 ASP A CA 1
ATOM 621 C C . ASP A 1 76 ? -22.907 -7.040 24.969 1.00 98.06 76 ASP A C 1
ATOM 623 O O . ASP A 1 76 ? -24.035 -7.183 24.501 1.00 98.06 76 ASP A O 1
ATOM 627 N N . ALA A 1 77 ? -21.824 -7.581 24.400 1.00 97.88 77 ALA A N 1
ATOM 628 C CA . ALA A 1 77 ? -21.824 -8.339 23.147 1.00 97.88 77 ALA A CA 1
ATOM 629 C C . ALA A 1 77 ? -20.754 -9.439 23.159 1.00 97.88 77 ALA A C 1
ATOM 631 O O . ALA A 1 77 ? -19.796 -9.379 23.938 1.00 97.88 77 ALA A O 1
ATOM 632 N N . ASP A 1 78 ? -20.893 -10.442 22.291 1.00 98.00 78 ASP A N 1
ATOM 633 C CA . ASP A 1 78 ? -19.859 -11.465 22.162 1.00 98.00 78 ASP A CA 1
ATOM 634 C C . ASP A 1 78 ? -18.614 -10.950 21.411 1.00 98.00 78 ASP A C 1
ATOM 636 O O . ASP A 1 78 ? -18.582 -9.866 20.822 1.00 98.00 78 ASP A O 1
ATOM 640 N N . PHE A 1 79 ? -17.526 -11.720 21.474 1.00 96.62 79 PHE A N 1
ATOM 641 C CA . PHE A 1 79 ? -16.270 -11.311 20.853 1.00 96.62 79 PHE A CA 1
ATOM 642 C C . PHE A 1 79 ? -16.372 -11.164 19.330 1.00 96.62 79 PHE A C 1
ATOM 644 O O . PHE A 1 79 ? -15.739 -10.264 18.779 1.00 96.62 79 PHE A O 1
ATOM 651 N N . ASP A 1 80 ? -17.121 -12.036 18.651 1.00 97.00 80 ASP A N 1
ATOM 652 C CA . ASP A 1 80 ? -17.234 -12.006 17.192 1.00 97.00 80 ASP A CA 1
ATOM 653 C C . ASP A 1 80 ? -18.007 -10.761 16.745 1.00 97.00 80 ASP A C 1
ATOM 655 O O . ASP A 1 80 ? -17.552 -10.036 15.856 1.00 97.00 80 ASP A O 1
ATOM 659 N N . GLU A 1 81 ? -19.094 -10.439 17.447 1.00 97.75 81 GLU A N 1
ATOM 660 C CA . GLU A 1 81 ? -19.876 -9.217 17.258 1.00 97.75 81 GLU A CA 1
ATOM 661 C C . GLU A 1 81 ? -19.017 -7.958 17.435 1.00 97.75 81 GLU A C 1
ATOM 663 O O . GLU A 1 81 ? -19.094 -7.031 16.627 1.00 97.75 81 GLU A O 1
ATOM 668 N N . ILE A 1 82 ? -18.145 -7.922 18.446 1.00 97.94 82 ILE A N 1
ATOM 669 C CA . ILE A 1 82 ? -17.237 -6.789 18.686 1.00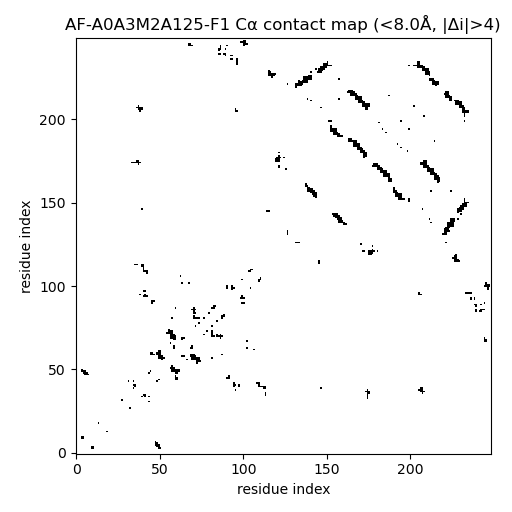 97.94 82 ILE A CA 1
ATOM 670 C C . ILE A 1 82 ? -16.138 -6.720 17.616 1.00 97.94 82 ILE A C 1
ATOM 672 O O . ILE A 1 82 ? -15.850 -5.658 17.048 1.00 97.94 82 ILE A O 1
ATOM 676 N N . TRP A 1 83 ? -15.500 -7.850 17.319 1.00 96.31 83 TRP A N 1
ATOM 677 C CA . TRP A 1 83 ? -14.363 -7.933 16.401 1.00 96.31 83 TRP A CA 1
ATOM 678 C C . TRP A 1 83 ? -14.749 -7.667 14.943 1.00 96.31 83 TRP A C 1
ATOM 680 O O . TRP A 1 83 ? -13.948 -7.129 14.165 1.00 96.31 83 TRP A O 1
ATOM 690 N N . ASN A 1 84 ? -15.982 -8.012 14.582 1.00 96.50 84 ASN A N 1
ATOM 691 C CA . ASN A 1 84 ? -16.590 -7.715 13.292 1.00 96.50 84 ASN A CA 1
ATOM 692 C C . ASN A 1 84 ? -17.538 -6.509 13.362 1.00 96.50 84 ASN A C 1
ATOM 694 O O . ASN A 1 84 ? -18.195 -6.199 12.372 1.00 96.50 84 ASN A O 1
ATOM 698 N N . GLY A 1 85 ? -17.584 -5.800 14.490 1.00 97.38 85 GLY A N 1
ATOM 699 C CA . GLY A 1 85 ? -18.435 -4.635 14.702 1.00 97.38 85 GLY A CA 1
ATOM 700 C C . GLY A 1 85 ? -17.960 -3.377 13.975 1.00 97.38 85 GLY A C 1
ATOM 701 O O . GLY A 1 85 ? -16.882 -3.331 13.374 1.00 97.38 85 GLY A O 1
ATOM 702 N N . ILE A 1 86 ? -18.777 -2.324 14.062 1.00 98.06 86 ILE A N 1
ATOM 703 C CA . ILE A 1 86 ? -18.595 -1.058 13.335 1.00 98.06 86 ILE A CA 1
ATOM 704 C C . ILE A 1 86 ? -17.218 -0.437 13.606 1.00 98.06 86 ILE A C 1
ATOM 706 O O . ILE A 1 86 ? -16.483 -0.182 12.655 1.00 98.06 86 ILE A O 1
ATOM 710 N N . ASN A 1 87 ? -16.826 -0.270 14.873 1.00 97.75 87 ASN A N 1
ATOM 711 C CA . ASN A 1 87 ? -15.533 0.329 15.234 1.00 97.75 87 ASN A CA 1
ATOM 712 C C . ASN A 1 87 ? -14.347 -0.484 14.690 1.00 97.75 87 ASN A C 1
ATOM 714 O O . ASN A 1 87 ? -13.393 0.074 14.148 1.00 97.75 87 ASN A O 1
ATOM 718 N N . SER A 1 88 ? -14.410 -1.814 14.787 1.00 96.88 88 SER A N 1
ATOM 719 C CA . SER A 1 88 ? -13.358 -2.703 14.282 1.00 96.88 88 SER A CA 1
ATOM 720 C C . SER A 1 88 ? -13.207 -2.605 12.765 1.00 96.88 88 SER A C 1
ATOM 722 O O . SER A 1 88 ? -12.092 -2.506 12.247 1.00 96.88 88 SER A O 1
ATOM 724 N N . GLN A 1 89 ? -14.325 -2.607 12.036 1.00 97.25 89 GLN A N 1
ATOM 725 C CA . GLN A 1 89 ? -14.313 -2.452 10.585 1.00 97.25 89 GLN A CA 1
ATOM 726 C C . GLN A 1 89 ? -13.827 -1.058 10.170 1.00 97.25 89 GLN A C 1
ATOM 728 O O . GLN A 1 89 ? -13.001 -0.952 9.263 1.00 97.25 89 GLN A O 1
ATOM 733 N N . ASP A 1 90 ? -14.293 -0.004 10.838 1.00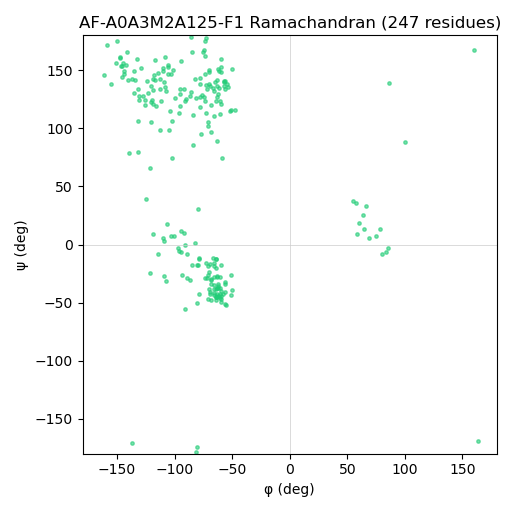 97.81 90 ASP A N 1
ATOM 734 C CA . ASP A 1 90 ? -13.928 1.383 10.548 1.00 97.81 90 ASP A CA 1
ATOM 735 C C . ASP A 1 90 ? -12.426 1.628 10.733 1.00 97.81 90 ASP A C 1
ATOM 737 O O . ASP A 1 90 ? -11.759 2.154 9.839 1.00 97.81 90 ASP A O 1
ATOM 741 N N . LEU A 1 91 ? -11.851 1.106 11.823 1.00 96.88 91 LEU A N 1
ATOM 742 C CA . LEU A 1 91 ? -10.410 1.132 12.057 1.00 96.88 91 LEU A CA 1
ATOM 743 C C . LEU A 1 91 ? -9.632 0.479 10.909 1.00 96.88 91 LEU A C 1
ATOM 745 O O . LEU A 1 91 ? -8.699 1.079 10.376 1.00 96.88 91 LEU A O 1
ATOM 749 N N . ARG A 1 92 ? -10.000 -0.748 10.513 1.00 95.38 92 ARG A N 1
ATOM 750 C CA . ARG A 1 92 ? -9.298 -1.494 9.450 1.00 95.38 92 ARG A CA 1
ATOM 751 C C . ARG A 1 92 ? -9.412 -0.788 8.098 1.00 95.38 92 ARG A C 1
ATOM 753 O O . ARG A 1 92 ? -8.432 -0.727 7.356 1.00 95.38 92 ARG A O 1
ATOM 760 N N . ARG A 1 93 ? -10.572 -0.196 7.791 1.00 95.62 93 ARG A N 1
ATOM 761 C CA . ARG A 1 93 ? -10.770 0.640 6.592 1.00 95.62 93 ARG A CA 1
ATOM 762 C C . ARG A 1 93 ? -9.875 1.875 6.630 1.00 95.62 93 ARG A C 1
ATOM 764 O O . ARG A 1 93 ? -9.205 2.158 5.640 1.00 95.62 93 ARG A O 1
ATOM 771 N N . GLY A 1 94 ? -9.807 2.545 7.778 1.00 95.44 94 GLY A N 1
ATOM 772 C CA . GLY A 1 94 ? -8.930 3.689 8.000 1.00 95.44 94 GLY A CA 1
ATOM 773 C C . GLY A 1 94 ? -7.449 3.362 7.803 1.00 95.44 94 GLY A C 1
ATOM 774 O O . GLY A 1 94 ? -6.714 4.113 7.164 1.00 95.44 94 GLY A O 1
ATOM 775 N N . MET A 1 95 ? -7.008 2.183 8.252 1.00 95.00 95 MET A N 1
ATOM 776 C CA . MET A 1 95 ? -5.640 1.699 8.021 1.00 95.00 95 MET A CA 1
ATOM 777 C C . MET A 1 95 ? -5.336 1.491 6.528 1.00 95.00 95 MET A C 1
ATOM 779 O O . MET A 1 95 ? -4.238 1.822 6.084 1.00 95.00 95 MET A O 1
ATOM 783 N N . MET A 1 96 ? -6.298 1.006 5.728 1.00 93.56 96 MET A N 1
ATOM 784 C CA . MET A 1 96 ? -6.137 0.884 4.267 1.00 93.56 96 MET A CA 1
ATOM 785 C C . MET A 1 96 ? -6.084 2.249 3.569 1.00 93.56 96 MET A C 1
ATOM 787 O O . MET A 1 96 ? -5.397 2.424 2.559 1.00 93.56 96 MET A O 1
ATOM 791 N N . THR A 1 97 ? -6.820 3.238 4.079 1.00 93.94 97 THR A N 1
ATOM 792 C CA . THR A 1 97 ? -6.897 4.566 3.462 1.00 93.94 97 THR A CA 1
ATOM 793 C C . THR A 1 97 ? -5.913 5.578 4.026 1.00 93.94 97 THR A C 1
ATOM 795 O O . THR A 1 97 ? -5.807 6.656 3.445 1.00 93.94 97 THR A O 1
ATOM 798 N N . TRP A 1 98 ? -5.177 5.243 5.084 1.00 93.75 98 TRP A N 1
ATOM 799 C CA . TRP A 1 98 ? -4.378 6.160 5.907 1.00 93.75 98 TRP A CA 1
ATOM 800 C C . TRP A 1 98 ? -5.182 7.299 6.558 1.00 93.75 98 TRP A C 1
ATOM 802 O O . TRP A 1 98 ? -4.585 8.199 7.152 1.00 93.75 98 TRP A O 1
ATOM 812 N N . ASP A 1 99 ? -6.514 7.256 6.485 1.00 94.81 99 ASP A N 1
ATOM 813 C CA . ASP A 1 99 ? -7.387 8.048 7.349 1.00 94.81 99 ASP A CA 1
ATOM 814 C C . ASP A 1 99 ? -7.546 7.264 8.645 1.00 94.81 99 ASP A C 1
ATOM 816 O O . ASP A 1 99 ? -8.430 6.426 8.770 1.00 94.81 99 ASP A O 1
ATOM 820 N N . VAL A 1 100 ? -6.602 7.439 9.567 1.00 95.25 100 VAL A N 1
ATOM 821 C CA . VAL A 1 100 ? -6.560 6.687 10.828 1.00 95.25 100 VAL A CA 1
ATOM 822 C C . VAL A 1 100 ? -6.990 7.560 12.007 1.00 95.25 100 VAL A C 1
ATOM 824 O O . VAL A 1 100 ? -6.780 8.784 11.960 1.00 95.25 100 VAL A O 1
ATOM 827 N N . PRO A 1 101 ? -7.510 6.945 13.090 1.00 95.88 101 PRO A N 1
ATOM 828 C CA . PRO A 1 101 ? -7.811 7.645 14.331 1.00 95.88 101 PRO A CA 1
ATOM 829 C C . PRO A 1 101 ? -6.635 8.484 14.834 1.00 95.88 101 PRO A C 1
ATOM 831 O O . PRO A 1 101 ? -5.464 8.145 14.620 1.00 95.88 101 PRO A O 1
ATOM 834 N N . LYS A 1 102 ? -6.938 9.566 15.552 1.00 95.31 102 LYS A N 1
AT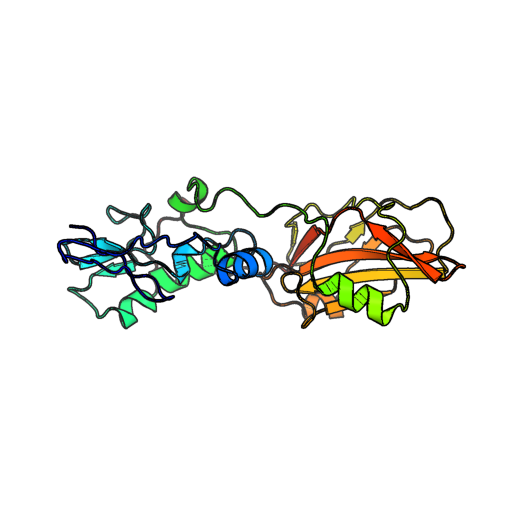OM 835 C CA . LYS A 1 102 ? -5.969 10.559 16.029 1.00 95.31 102 LYS A CA 1
ATOM 836 C C . LYS A 1 102 ? -4.795 9.921 16.769 1.00 95.31 102 LYS A C 1
ATOM 838 O O . LYS A 1 102 ? -3.645 10.268 16.506 1.00 95.31 102 LYS A O 1
ATOM 843 N N . LEU A 1 103 ? -5.078 8.948 17.636 1.00 94.06 103 LEU A N 1
ATOM 844 C CA . LEU A 1 103 ? -4.063 8.216 18.393 1.00 94.06 103 LEU A CA 1
ATOM 845 C C . LEU A 1 103 ? -3.071 7.462 17.491 1.00 94.06 103 LEU A C 1
ATOM 847 O O . LEU A 1 103 ? -1.881 7.391 17.788 1.00 94.06 103 LEU A O 1
ATOM 851 N N . CYS A 1 104 ? -3.537 6.898 16.376 1.00 94.38 104 CYS A N 1
ATOM 852 C CA . CYS A 1 104 ? -2.693 6.122 15.472 1.00 94.38 104 CYS A CA 1
ATOM 853 C C . CYS A 1 104 ? -1.660 7.002 14.756 1.00 94.38 104 CYS A C 1
ATOM 855 O O . CYS A 1 104 ? -0.561 6.534 14.474 1.00 94.38 104 CYS A O 1
ATOM 857 N N . ARG A 1 105 ? -1.967 8.286 14.519 1.00 92.06 105 ARG A N 1
ATOM 858 C CA . ARG A 1 105 ? -1.089 9.225 13.795 1.00 92.06 105 ARG A CA 1
ATOM 859 C C . ARG A 1 105 ? 0.243 9.480 14.503 1.00 92.06 105 ARG A C 1
ATOM 861 O O . ARG A 1 105 ? 1.228 9.782 13.838 1.00 92.06 105 ARG A O 1
ATOM 868 N N . THR A 1 106 ? 0.276 9.352 15.828 1.00 90.44 106 THR A N 1
ATOM 869 C CA . THR A 1 106 ? 1.477 9.542 16.661 1.00 90.44 106 THR A CA 1
ATOM 870 C C . THR A 1 106 ? 2.015 8.231 17.238 1.00 90.44 106 THR A C 1
ATOM 872 O O . THR A 1 106 ? 2.984 8.237 17.996 1.00 90.44 106 THR A O 1
ATOM 875 N N . CYS A 1 107 ? 1.403 7.094 16.898 1.00 90.81 107 CYS A N 1
ATOM 876 C CA . CYS A 1 107 ? 1.778 5.794 17.434 1.00 90.81 107 CYS A CA 1
ATOM 877 C C . CYS A 1 107 ? 3.066 5.272 16.784 1.00 90.81 107 CYS A C 1
ATOM 879 O O . CYS A 1 107 ? 3.137 5.134 1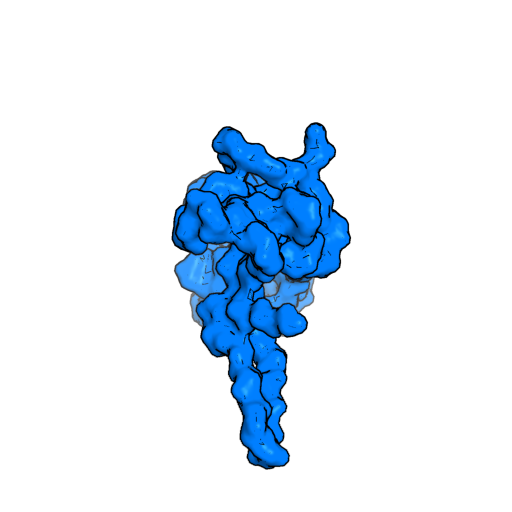5.564 1.00 90.81 107 CYS A O 1
ATOM 881 N N . THR A 1 108 ? 4.045 4.875 17.600 1.00 86.62 108 THR A N 1
ATOM 882 C CA . THR A 1 108 ? 5.332 4.334 17.125 1.00 86.62 108 THR A CA 1
ATOM 883 C C . THR A 1 108 ? 5.200 3.024 16.348 1.00 86.62 108 THR A C 1
ATOM 885 O O . THR A 1 108 ? 6.010 2.743 15.475 1.00 86.62 108 THR A O 1
ATOM 888 N N . PHE A 1 109 ? 4.156 2.230 16.609 1.00 82.56 109 PHE A N 1
ATOM 889 C CA . PHE A 1 109 ? 3.873 1.008 15.844 1.00 82.56 109 PHE A CA 1
ATOM 890 C C . PHE A 1 109 ? 3.339 1.281 14.429 1.00 82.56 109 PHE A C 1
ATOM 892 O O . PHE A 1 109 ? 3.312 0.368 13.609 1.00 82.56 109 PHE A O 1
ATOM 899 N N . TYR A 1 110 ? 2.881 2.505 14.157 1.00 82.69 110 TYR A N 1
ATOM 900 C CA . TYR A 1 110 ? 2.331 2.930 12.865 1.00 82.69 110 TYR A CA 1
ATOM 901 C C . TYR A 1 110 ? 3.261 3.905 12.124 1.00 82.69 110 TYR A C 1
ATOM 903 O O . TYR A 1 110 ? 3.220 3.996 10.898 1.00 82.69 110 TYR A O 1
ATOM 911 N N . SER A 1 111 ? 4.086 4.662 12.852 1.00 67.81 111 SER A N 1
ATOM 912 C CA . SER A 1 111 ? 4.738 5.869 12.335 1.00 67.81 111 SER A CA 1
ATOM 913 C C . SER A 1 111 ? 5.843 5.632 11.306 1.00 67.81 111 SER A C 1
ATOM 915 O O . SER A 1 111 ? 6.162 6.565 10.570 1.00 67.81 111 SER A O 1
ATOM 917 N N . GLU A 1 112 ? 6.402 4.426 11.214 1.00 75.38 112 GLU A N 1
ATOM 918 C CA . GLU A 1 112 ? 7.518 4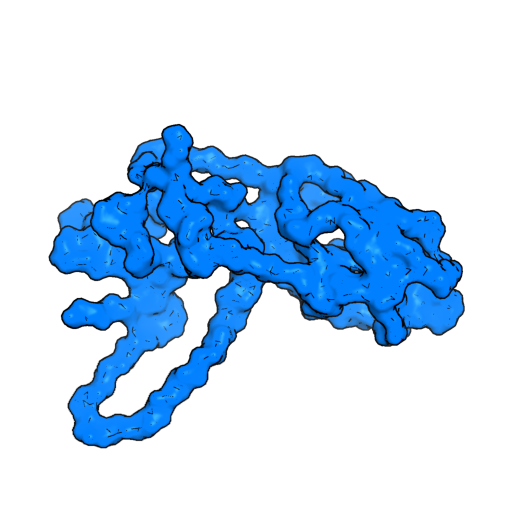.118 10.313 1.00 75.38 112 GLU A CA 1
ATOM 919 C C . GLU A 1 112 ? 7.038 3.302 9.098 1.00 75.38 112 GLU A C 1
ATOM 921 O O . GLU A 1 112 ? 6.837 2.090 9.208 1.00 75.38 112 GLU A O 1
ATOM 926 N N . PRO A 1 113 ? 6.792 3.945 7.935 1.00 80.25 113 PRO A N 1
ATOM 927 C CA . PRO A 1 113 ? 6.543 3.218 6.698 1.00 80.25 113 PRO A CA 1
ATOM 928 C C . PRO A 1 113 ? 7.758 2.376 6.303 1.00 80.25 113 PRO A C 1
ATOM 930 O O . PRO A 1 113 ? 8.900 2.776 6.527 1.00 80.25 113 PRO A O 1
ATOM 933 N N . ILE A 1 114 ? 7.497 1.265 5.615 1.00 89.88 114 ILE A N 1
ATOM 934 C CA . ILE A 1 114 ? 8.525 0.580 4.832 1.00 89.88 114 ILE A CA 1
ATOM 935 C C . ILE A 1 114 ? 9.134 1.556 3.811 1.00 89.88 114 ILE A C 1
ATOM 937 O O . ILE A 1 114 ? 8.428 2.417 3.280 1.00 89.88 114 ILE A O 1
ATOM 941 N N . GLY A 1 115 ? 10.449 1.474 3.611 1.00 94.06 115 GLY A N 1
ATOM 942 C CA . GLY A 1 115 ? 11.170 2.310 2.655 1.00 94.06 115 GLY A CA 1
ATOM 943 C C . GLY A 1 115 ? 11.165 1.726 1.237 1.00 94.06 115 GLY A C 1
ATOM 944 O O . GLY A 1 115 ? 10.639 0.637 1.010 1.00 94.06 115 GLY A O 1
ATOM 945 N N . PRO A 1 116 ? 11.773 2.428 0.263 1.00 96.31 116 PRO A N 1
ATOM 946 C CA . PRO A 1 116 ? 12.117 1.823 -1.017 1.00 96.31 116 PRO A CA 1
ATOM 947 C C . PRO A 1 116 ? 13.017 0.605 -0.804 1.00 96.31 116 PRO A C 1
ATOM 949 O O . PRO A 1 116 ? 13.940 0.654 0.008 1.00 96.31 116 PRO A O 1
ATOM 952 N N . GLU A 1 117 ? 12.784 -0.445 -1.580 1.00 95.12 117 GLU A N 1
ATOM 953 C CA . GLU A 1 117 ? 13.540 -1.693 -1.480 1.00 95.12 117 GLU A CA 1
ATOM 954 C C . GLU A 1 117 ? 14.559 -1.783 -2.611 1.00 95.12 117 GLU A C 1
ATOM 956 O O . GLU A 1 117 ? 14.315 -1.307 -3.717 1.00 95.12 117 GLU A O 1
ATOM 961 N N . SER A 1 118 ? 15.712 -2.399 -2.369 1.00 94.69 118 SER A N 1
ATOM 962 C CA . SER A 1 118 ? 16.699 -2.622 -3.435 1.00 94.69 118 SER A CA 1
ATOM 963 C C . SER A 1 118 ? 16.348 -3.827 -4.309 1.00 94.69 118 SER A C 1
ATOM 965 O O . SER A 1 118 ? 16.879 -3.956 -5.414 1.00 94.69 118 SER A O 1
ATOM 967 N N . TYR A 1 119 ? 15.472 -4.711 -3.829 1.00 93.12 119 TYR A N 1
ATOM 968 C CA . TYR A 1 119 ? 15.075 -5.945 -4.494 1.00 93.12 119 TYR A CA 1
ATOM 969 C C . TYR A 1 119 ? 13.751 -6.473 -3.917 1.00 93.12 119 TYR A C 1
ATOM 971 O O . TYR A 1 119 ? 13.514 -6.346 -2.719 1.00 93.12 119 TYR A O 1
ATOM 979 N N . LEU A 1 120 ? 12.916 -7.091 -4.761 1.00 93.75 120 LEU A N 1
ATOM 980 C CA . LEU A 1 120 ? 11.687 -7.792 -4.372 1.00 93.75 120 LEU A CA 1
ATOM 981 C C . LEU A 1 120 ? 11.488 -9.057 -5.225 1.00 93.75 120 LEU A C 1
ATOM 983 O O . LEU A 1 120 ? 11.952 -9.066 -6.368 1.00 93.75 120 LEU A O 1
ATOM 987 N N . PRO A 1 121 ? 10.763 -10.079 -4.718 1.00 93.56 121 PRO A N 1
ATOM 988 C CA . PRO A 1 121 ? 10.604 -11.378 -5.381 1.00 93.56 121 PRO A CA 1
ATOM 989 C C . PRO A 1 121 ? 10.176 -11.325 -6.851 1.00 93.56 121 PRO A C 1
ATOM 991 O O . PRO A 1 121 ? 10.714 -12.069 -7.663 1.00 93.56 121 PRO A O 1
ATOM 994 N N . PHE A 1 122 ? 9.278 -10.407 -7.235 1.00 94.56 122 PHE A N 1
ATOM 995 C CA . PHE A 1 122 ? 8.816 -10.320 -8.628 1.00 94.56 122 PHE A CA 1
ATOM 996 C C . PHE A 1 122 ? 9.938 -10.047 -9.650 1.00 94.56 122 PHE A C 1
ATOM 998 O O . PHE A 1 122 ? 9.725 -10.232 -10.850 1.00 94.56 122 PHE A O 1
ATOM 1005 N N . LEU A 1 123 ? 11.112 -9.571 -9.209 1.00 93.31 123 LEU A N 1
ATOM 1006 C CA . LEU A 1 123 ? 12.263 -9.337 -10.081 1.00 93.31 123 LEU A CA 1
ATOM 1007 C C . LEU A 1 123 ? 12.912 -10.631 -10.571 1.00 93.31 123 LEU A C 1
ATOM 1009 O O . LEU A 1 123 ? 13.480 -10.612 -11.663 1.00 93.31 123 LEU A O 1
ATOM 1013 N N . ASP A 1 124 ? 12.797 -11.734 -9.829 1.00 93.19 124 ASP A N 1
ATOM 1014 C CA . ASP A 1 124 ? 13.306 -13.035 -10.277 1.00 93.19 124 ASP A CA 1
ATOM 1015 C C . ASP A 1 124 ? 12.551 -13.498 -11.522 1.00 93.19 124 ASP A C 1
ATOM 1017 O O . ASP A 1 124 ? 13.166 -13.799 -12.543 1.00 93.19 124 ASP A O 1
ATOM 1021 N N . ASP A 1 125 ? 11.221 -13.424 -11.493 1.00 92.50 125 ASP A N 1
ATOM 1022 C CA . ASP A 1 125 ? 10.375 -13.736 -12.643 1.00 92.50 125 ASP A CA 1
ATOM 1023 C C . ASP A 1 125 ? 10.642 -12.800 -13.830 1.00 92.50 125 ASP A C 1
ATOM 1025 O O . ASP A 1 125 ? 10.528 -13.192 -14.990 1.00 92.50 125 ASP A O 1
ATOM 1029 N N . VAL A 1 126 ? 10.945 -11.520 -13.571 1.00 93.31 126 VAL A N 1
ATOM 1030 C CA . VAL A 1 126 ? 11.309 -10.576 -14.645 1.00 93.31 126 VAL A CA 1
ATOM 1031 C C . VAL A 1 126 ? 12.631 -10.987 -15.286 1.00 93.31 126 VAL A C 1
ATOM 1033 O O . VAL A 1 126 ? 12.759 -10.925 -16.508 1.00 93.31 126 VAL A O 1
ATOM 1036 N N . GLN A 1 127 ? 13.602 -11.408 -14.478 1.00 93.12 127 GLN A N 1
ATOM 1037 C CA . GLN A 1 127 ? 14.882 -11.898 -14.965 1.00 93.12 127 GLN A CA 1
ATOM 1038 C C . GLN A 1 127 ? 14.710 -13.181 -15.793 1.00 93.12 127 GLN A C 1
ATOM 1040 O O . GLN A 1 127 ? 15.271 -13.273 -16.888 1.00 93.12 127 GLN A O 1
ATOM 1045 N N . GLU A 1 128 ? 13.910 -14.132 -15.303 1.00 92.94 128 GLU A N 1
ATOM 1046 C CA . GLU A 1 128 ? 13.596 -15.388 -15.993 1.00 92.94 128 GLU A CA 1
ATOM 1047 C C . GLU A 1 128 ? 12.919 -15.133 -17.347 1.00 92.94 128 GLU A C 1
ATOM 1049 O O . GLU A 1 128 ? 13.394 -15.614 -18.377 1.00 92.94 128 GLU A O 1
ATOM 1054 N N . ASP A 1 129 ? 11.881 -14.293 -17.377 1.00 93.44 129 ASP A N 1
ATOM 1055 C CA . ASP A 1 129 ? 11.137 -13.965 -18.599 1.00 93.44 129 ASP A CA 1
ATOM 1056 C C . ASP A 1 129 ? 11.981 -13.284 -19.676 1.00 93.44 129 ASP A C 1
ATOM 1058 O O . ASP A 1 129 ? 11.713 -13.424 -20.873 1.00 93.44 129 ASP A O 1
ATOM 1062 N N . LEU A 1 130 ? 12.946 -12.465 -19.259 1.00 92.25 130 LEU A N 1
ATOM 1063 C CA . LEU A 1 130 ? 13.807 -11.724 -20.175 1.00 92.25 130 LEU A CA 1
ATOM 1064 C C . LEU A 1 130 ? 15.064 -12.514 -20.565 1.00 92.25 130 LEU A C 1
ATOM 1066 O O . LEU A 1 130 ? 15.770 -12.087 -21.478 1.00 92.25 130 LEU A O 1
ATOM 1070 N N . GLY A 1 131 ? 15.318 -13.668 -19.935 1.00 86.56 131 GLY A N 1
ATOM 1071 C CA . GLY A 1 131 ? 16.389 -14.592 -20.310 1.00 86.56 131 GLY A CA 1
ATOM 1072 C C . GLY A 1 131 ? 17.803 -14.040 -20.100 1.00 86.56 131 GLY A C 1
ATOM 1073 O O . GLY A 1 131 ? 18.700 -14.366 -20.877 1.00 86.56 131 GLY A O 1
ATOM 1074 N N . GLY A 1 132 ? 18.004 -13.201 -19.079 1.00 82.44 132 GLY A N 1
ATOM 1075 C CA . GLY A 1 132 ? 19.285 -12.549 -18.788 1.00 82.44 132 GLY A CA 1
ATOM 1076 C C . GLY A 1 132 ? 19.631 -12.544 -17.299 1.00 82.44 132 GLY A C 1
ATOM 1077 O O . GLY A 1 132 ? 18.967 -13.178 -16.490 1.00 82.44 132 GLY A O 1
ATOM 1078 N N . THR A 1 133 ? 20.677 -11.810 -16.926 1.00 83.75 133 THR A N 1
ATOM 1079 C CA . THR A 1 133 ? 21.025 -11.510 -15.528 1.00 83.75 133 THR A CA 1
ATOM 1080 C C . THR A 1 133 ? 21.098 -10.005 -15.351 1.00 83.75 133 THR A C 1
ATOM 1082 O O . THR A 1 133 ? 21.614 -9.320 -16.241 1.00 83.75 133 THR A O 1
ATOM 1085 N N . PHE A 1 134 ? 20.620 -9.486 -14.218 1.00 85.75 134 PHE A N 1
ATOM 1086 C CA . PHE A 1 134 ? 20.826 -8.076 -13.888 1.00 85.75 134 PHE A CA 1
ATOM 1087 C C . PHE A 1 134 ? 22.321 -7.777 -13.789 1.00 85.75 134 PHE A C 1
ATOM 1089 O O . PHE A 1 134 ? 23.008 -8.295 -12.910 1.00 85.75 134 PHE A O 1
ATOM 1096 N N . ALA A 1 135 ? 22.814 -6.981 -14.734 1.00 76.12 135 ALA A N 1
ATOM 1097 C CA . ALA A 1 135 ? 24.209 -6.589 -14.819 1.00 76.12 135 ALA A CA 1
ATOM 1098 C C . ALA A 1 135 ? 24.498 -5.450 -13.840 1.00 76.12 135 ALA A C 1
ATOM 1100 O O . ALA A 1 135 ? 25.415 -5.571 -13.036 1.00 76.12 135 ALA A O 1
ATOM 1101 N N . ASP A 1 136 ? 23.671 -4.399 -13.866 1.00 76.69 136 ASP A N 1
ATOM 1102 C CA . ASP A 1 136 ? 23.884 -3.182 -13.089 1.00 76.69 136 ASP A CA 1
ATOM 1103 C C . ASP A 1 136 ? 22.566 -2.549 -12.607 1.00 76.69 136 ASP A C 1
ATOM 1105 O O . ASP A 1 136 ? 21.494 -2.703 -13.205 1.00 76.69 136 ASP A O 1
ATOM 1109 N N . ALA A 1 137 ? 22.676 -1.822 -11.495 1.00 86.12 137 ALA A N 1
ATOM 1110 C CA . ALA A 1 137 ? 21.662 -0.916 -10.972 1.00 86.12 137 ALA A CA 1
ATOM 1111 C C . ALA A 1 137 ? 22.061 0.530 -11.314 1.00 86.12 137 ALA A C 1
ATOM 1113 O O . ALA A 1 137 ? 22.574 1.258 -10.467 1.00 86.12 137 ALA A O 1
ATOM 1114 N N . ASP A 1 138 ? 21.901 0.907 -12.579 1.00 90.19 138 ASP A N 1
ATOM 1115 C CA . ASP A 1 138 ? 22.437 2.135 -13.183 1.00 90.19 138 ASP A CA 1
ATOM 1116 C C . ASP A 1 138 ? 21.363 3.178 -13.536 1.00 90.19 138 ASP A C 1
ATOM 1118 O O . ASP A 1 138 ? 21.665 4.225 -14.114 1.00 90.19 138 ASP A O 1
ATOM 1122 N N . MET A 1 139 ? 20.110 2.912 -13.164 1.00 93.44 139 MET A N 1
ATOM 1123 C CA . MET A 1 139 ? 19.001 3.860 -13.251 1.00 93.44 139 MET A CA 1
ATOM 1124 C C . MET A 1 139 ? 18.559 4.319 -11.860 1.00 93.44 139 MET A C 1
ATOM 1126 O O . MET A 1 139 ? 18.638 3.582 -10.877 1.00 93.44 139 MET A O 1
ATOM 1130 N N . GLU A 1 140 ? 18.012 5.527 -11.782 1.00 95.88 140 GLU A N 1
ATOM 1131 C CA . GLU A 1 140 ? 17.458 6.096 -10.555 1.00 95.88 140 GLU A CA 1
ATOM 1132 C C . GLU A 1 140 ? 16.001 6.479 -10.766 1.00 95.88 140 GLU A C 1
ATOM 1134 O O . GLU A 1 140 ? 15.661 7.169 -11.724 1.00 95.88 140 GLU A O 1
ATOM 1139 N N . LEU A 1 141 ? 15.119 6.059 -9.859 1.00 97.31 141 LEU A N 1
ATOM 1140 C CA . LEU A 1 141 ? 13.718 6.464 -9.920 1.00 97.31 141 LEU A CA 1
ATOM 1141 C C . LEU A 1 141 ? 13.595 7.929 -9.483 1.00 97.31 141 LEU A C 1
ATOM 1143 O O . LEU A 1 141 ? 13.986 8.298 -8.374 1.00 97.31 141 LEU A O 1
ATOM 1147 N N . VAL A 1 142 ? 13.019 8.765 -10.339 1.00 97.94 142 VAL A N 1
ATOM 1148 C CA . VAL A 1 142 ? 12.798 10.190 -10.069 1.00 97.94 142 VAL A CA 1
ATOM 1149 C C . VAL A 1 142 ? 11.425 10.368 -9.435 1.00 97.94 142 VAL A C 1
ATOM 1151 O O . VAL A 1 142 ? 11.327 10.840 -8.299 1.00 97.94 142 VAL A O 1
ATOM 1154 N N . GLY A 1 143 ? 10.378 9.883 -10.102 1.00 96.19 143 GLY A N 1
ATOM 1155 C CA . GLY A 1 143 ? 8.990 10.106 -9.716 1.00 96.19 143 GLY A CA 1
ATOM 1156 C C . GLY A 1 143 ? 8.078 8.908 -10.007 1.00 96.19 143 GLY A C 1
ATOM 1157 O O . GLY A 1 143 ? 8.393 8.088 -10.864 1.00 96.19 143 GLY A O 1
ATOM 1158 N N . PRO A 1 144 ? 6.951 8.778 -9.291 1.00 98.12 144 PRO A N 1
ATOM 1159 C CA . PRO A 1 144 ? 6.598 9.560 -8.114 1.00 98.12 144 PRO A CA 1
ATOM 1160 C C . PRO A 1 144 ? 7.435 9.158 -6.880 1.00 98.12 144 PRO A C 1
ATOM 1162 O O . PRO A 1 144 ? 8.286 8.259 -6.919 1.00 98.12 144 PRO A O 1
ATOM 1165 N N . ALA A 1 145 ? 7.214 9.859 -5.765 1.00 97.50 145 ALA A N 1
ATOM 1166 C CA . ALA A 1 145 ? 7.815 9.512 -4.480 1.00 97.50 145 ALA A CA 1
ATOM 1167 C C . ALA A 1 145 ? 7.402 8.098 -4.024 1.00 97.50 145 ALA A C 1
ATOM 1169 O O . ALA A 1 145 ? 6.398 7.541 -4.466 1.00 97.50 145 ALA A O 1
ATOM 1170 N N . HIS A 1 146 ? 8.178 7.503 -3.120 1.00 97.31 146 HIS A N 1
ATOM 1171 C CA . HIS A 1 146 ? 7.811 6.223 -2.521 1.00 97.31 146 HIS A CA 1
ATOM 1172 C C . HIS A 1 146 ? 6.512 6.342 -1.702 1.00 97.31 146 HIS A C 1
ATOM 1174 O O . HIS A 1 146 ? 6.284 7.349 -1.032 1.00 97.31 146 HIS A O 1
ATOM 1180 N N . LEU A 1 147 ? 5.668 5.309 -1.774 1.00 96.00 147 LEU A N 1
ATOM 1181 C CA . LEU A 1 147 ? 4.300 5.281 -1.247 1.00 96.00 147 LEU A CA 1
ATOM 1182 C C . LEU A 1 147 ? 3.393 6.385 -1.808 1.00 96.00 147 LEU A C 1
ATOM 1184 O O . LEU A 1 147 ? 2.540 6.923 -1.099 1.00 96.00 147 LEU A O 1
ATOM 1188 N N . TYR A 1 148 ? 3.564 6.734 -3.082 1.00 97.38 148 TYR A N 1
ATOM 1189 C CA . TYR A 1 148 ? 2.696 7.707 -3.731 1.00 97.38 148 TYR A CA 1
ATOM 1190 C C . TYR A 1 148 ? 1.268 7.174 -3.876 1.00 97.38 148 TYR A C 1
ATOM 1192 O O . TYR A 1 148 ? 1.052 6.035 -4.295 1.00 97.38 148 TYR A O 1
ATOM 1200 N N . ARG A 1 149 ? 0.288 8.018 -3.542 1.00 96.62 149 ARG A N 1
ATOM 1201 C CA . ARG A 1 149 ? -1.138 7.683 -3.557 1.00 96.62 149 ARG A CA 1
ATOM 1202 C C . ARG A 1 149 ? -1.891 8.690 -4.400 1.00 96.62 149 ARG A C 1
ATOM 1204 O O . ARG A 1 149 ? -1.843 9.882 -4.112 1.00 96.62 149 ARG A O 1
ATOM 1211 N N . ALA A 1 150 ? -2.623 8.202 -5.389 1.00 97.38 150 ALA A N 1
ATOM 1212 C CA . ALA A 1 150 ? -3.468 9.040 -6.228 1.00 97.38 150 ALA A CA 1
ATOM 1213 C C . ALA A 1 150 ? -4.721 8.276 -6.666 1.00 97.38 150 ALA A C 1
ATOM 1215 O O . ALA A 1 150 ? -4.691 7.045 -6.711 1.00 97.38 150 ALA A O 1
ATOM 1216 N N . PRO A 1 151 ? -5.834 8.968 -6.958 1.00 97.12 151 PRO A N 1
ATOM 1217 C CA . PRO A 1 151 ? -6.992 8.352 -7.607 1.00 97.12 151 PRO A CA 1
ATOM 1218 C C . PRO A 1 151 ? -6.733 8.074 -9.098 1.00 97.12 151 PRO A C 1
ATOM 1220 O O . PRO A 1 151 ? -7.265 7.114 -9.659 1.00 97.12 151 PRO A O 1
ATOM 1223 N N . GLU A 1 152 ? -5.879 8.883 -9.719 1.00 97.94 152 GLU A N 1
ATOM 1224 C CA . GLU A 1 152 ? -5.536 8.862 -11.141 1.00 97.94 152 GLU A CA 1
ATOM 1225 C C . GLU A 1 152 ? -4.137 8.264 -11.368 1.00 97.94 152 GLU A C 1
ATOM 1227 O O . GLU A 1 152 ? -3.299 8.324 -10.459 1.00 97.94 152 GLU A O 1
ATOM 1232 N N . PRO A 1 153 ? -3.875 7.668 -12.547 1.00 98.06 153 PRO A N 1
ATOM 1233 C CA . PRO A 1 153 ? -2.583 7.061 -12.839 1.00 98.06 153 PRO A CA 1
ATOM 1234 C C . PRO A 1 153 ? -1.459 8.110 -12.834 1.00 98.06 153 PRO A C 1
ATOM 1236 O O . PRO A 1 153 ? -1.550 9.106 -13.554 1.00 98.06 153 PRO A O 1
ATOM 1239 N N . PRO A 1 154 ? -0.374 7.904 -12.064 1.00 98.38 154 PRO A N 1
ATOM 1240 C CA . PRO A 1 154 ? 0.770 8.802 -12.091 1.00 98.38 154 PRO A CA 1
ATOM 1241 C C . PRO A 1 154 ? 1.606 8.634 -13.361 1.00 98.38 154 PRO A C 1
ATOM 1243 O O . PRO A 1 154 ? 1.592 7.589 -14.019 1.00 98.38 154 PRO A O 1
ATOM 1246 N N . VAL A 1 155 ? 2.423 9.651 -13.629 1.00 98.50 155 VAL A N 1
ATOM 1247 C CA . VAL A 1 155 ? 3.598 9.522 -14.493 1.00 98.50 155 VAL A CA 1
ATOM 1248 C C . VAL A 1 155 ? 4.737 8.933 -13.668 1.00 98.50 155 VAL A C 1
ATOM 1250 O O . VAL A 1 155 ? 5.059 9.428 -12.587 1.00 98.50 155 VAL A O 1
ATOM 1253 N N . LEU A 1 156 ? 5.314 7.849 -14.171 1.00 98.50 156 LEU A N 1
ATOM 1254 C CA . LEU A 1 156 ? 6.517 7.225 -13.643 1.00 98.50 156 LEU A CA 1
ATOM 1255 C C . LEU A 1 156 ? 7.718 7.818 -14.373 1.00 98.50 156 LEU A C 1
ATOM 1257 O O . LEU A 1 156 ? 7.681 7.924 -15.594 1.00 98.50 156 LEU A O 1
ATOM 1261 N N . GLU A 1 157 ? 8.762 8.193 -13.644 1.00 98.38 157 GLU A N 1
ATOM 1262 C CA . GLU A 1 157 ? 9.935 8.895 -14.169 1.00 98.38 157 GLU A CA 1
ATOM 1263 C C . GLU A 1 157 ? 11.217 8.309 -13.577 1.00 98.38 157 GLU A C 1
ATOM 1265 O O . GLU A 1 157 ? 11.274 7.976 -12.389 1.00 98.38 157 GLU A O 1
ATOM 1270 N N . TRP A 1 158 ? 12.265 8.216 -14.389 1.00 97.19 158 TRP A N 1
ATOM 1271 C CA . TRP A 1 158 ? 13.575 7.706 -13.986 1.00 97.19 158 TRP A CA 1
ATOM 1272 C C . TRP A 1 158 ? 14.700 8.408 -14.751 1.00 97.19 158 TRP A C 1
ATOM 1274 O O . TRP A 1 158 ? 14.488 9.028 -15.793 1.00 97.19 158 TRP A O 1
ATOM 1284 N N . THR A 1 159 ? 15.921 8.330 -14.231 1.00 95.19 159 THR A N 1
ATOM 1285 C CA . THR A 1 159 ? 17.112 8.772 -14.954 1.00 95.19 159 THR A CA 1
ATOM 1286 C C . THR A 1 159 ? 17.453 7.773 -16.045 1.00 95.19 159 THR A C 1
ATOM 1288 O O . THR A 1 159 ? 17.256 6.565 -15.901 1.00 95.19 159 THR A O 1
ATOM 1291 N N . ARG A 1 160 ? 17.995 8.272 -17.155 1.00 82.06 160 ARG A N 1
ATOM 1292 C CA . ARG A 1 160 ? 18.506 7.385 -18.195 1.00 82.06 160 ARG A CA 1
ATOM 1293 C C . ARG A 1 160 ? 19.865 6.829 -17.797 1.00 82.06 160 ARG A C 1
ATOM 1295 O O . ARG A 1 160 ? 20.706 7.606 -17.340 1.00 82.06 160 ARG A O 1
ATOM 1302 N N . PRO A 1 161 ? 20.106 5.541 -18.043 1.00 73.88 161 PRO A N 1
ATOM 1303 C CA . PRO A 1 161 ? 21.441 4.995 -17.946 1.00 73.88 161 PRO A CA 1
ATOM 1304 C C . PRO A 1 161 ? 22.275 5.412 -19.162 1.00 73.88 161 PRO A C 1
ATOM 1306 O O . PRO A 1 161 ? 21.767 5.890 -20.183 1.00 73.88 161 PRO A O 1
ATOM 1309 N N . HIS A 1 162 ? 23.586 5.220 -19.054 1.00 65.62 162 HIS A N 1
ATOM 1310 C CA . HIS A 1 162 ? 24.510 5.412 -20.164 1.00 65.62 162 HIS A CA 1
ATOM 1311 C C . HIS A 1 162 ? 24.437 4.211 -21.123 1.00 65.62 162 HIS A C 1
ATOM 1313 O O . HIS A 1 162 ? 25.119 3.213 -20.916 1.00 65.62 162 HIS A O 1
ATOM 1319 N N . GLY A 1 163 ? 23.632 4.298 -22.185 1.00 72.50 163 GLY A N 1
ATOM 1320 C CA . GLY A 1 163 ? 23.572 3.262 -23.224 1.00 72.50 163 GLY A CA 1
ATOM 1321 C C . GLY A 1 163 ? 22.293 3.296 -24.058 1.00 72.50 163 GLY A C 1
ATOM 1322 O O . GLY A 1 163 ? 21.332 3.978 -23.711 1.00 72.50 163 GLY A O 1
ATOM 1323 N N . GLU A 1 164 ? 22.288 2.561 -25.171 1.00 86.00 164 GLU A N 1
ATOM 1324 C CA . GLU A 1 164 ? 21.090 2.350 -25.988 1.00 86.00 164 GLU A CA 1
ATOM 1325 C C . GLU A 1 164 ? 20.414 1.036 -25.588 1.00 86.00 164 GLU A C 1
ATOM 1327 O O . GLU A 1 164 ? 20.995 -0.047 -25.712 1.00 86.00 164 GLU A O 1
ATOM 1332 N N . PHE A 1 165 ? 19.170 1.127 -25.120 1.00 92.94 165 PHE A N 1
ATOM 1333 C CA . PHE A 1 165 ? 18.334 -0.044 -24.899 1.00 92.94 165 PHE A CA 1
ATOM 1334 C C . PHE A 1 165 ? 17.665 -0.489 -26.195 1.00 92.94 165 PHE A C 1
ATOM 1336 O O . PHE A 1 165 ? 17.225 0.319 -27.010 1.00 92.94 165 PHE A O 1
ATOM 1343 N N . THR A 1 166 ? 17.554 -1.803 -26.371 1.00 94.38 166 THR A N 1
ATOM 1344 C CA . THR A 1 166 ? 16.732 -2.403 -27.427 1.00 94.38 166 THR A CA 1
ATOM 1345 C C . THR A 1 166 ? 15.288 -2.570 -26.972 1.00 94.38 166 THR A C 1
ATOM 1347 O O . THR A 1 166 ? 14.373 -2.487 -27.790 1.00 94.38 166 THR A O 1
ATOM 1350 N N . LYS A 1 167 ? 15.076 -2.789 -25.667 1.00 95.38 167 LYS A N 1
ATOM 1351 C CA . LYS A 1 167 ? 13.762 -2.910 -25.029 1.00 95.38 167 LYS A CA 1
ATOM 1352 C C . LYS A 1 167 ? 13.795 -2.289 -23.643 1.00 95.38 167 LYS A C 1
ATOM 1354 O O . LYS A 1 167 ? 14.820 -2.342 -22.968 1.00 95.38 167 LYS A O 1
ATOM 1359 N N . GLN A 1 168 ? 12.664 -1.759 -23.201 1.00 95.75 168 GLN A N 1
ATOM 1360 C CA . GLN A 1 168 ? 12.529 -1.179 -21.875 1.00 95.75 168 GLN A CA 1
ATOM 1361 C C . GLN A 1 168 ? 11.126 -1.421 -21.336 1.00 95.75 168 GLN A C 1
ATOM 1363 O O . GLN A 1 168 ? 10.145 -1.420 -22.080 1.00 95.75 168 GLN A O 1
ATOM 1368 N N . TYR A 1 169 ? 11.036 -1.644 -20.031 1.00 97.31 169 TYR A N 1
ATOM 1369 C CA . TYR A 1 169 ? 9.788 -1.953 -19.363 1.00 97.31 169 TYR A CA 1
ATOM 1370 C C . TYR A 1 169 ? 9.700 -1.251 -18.021 1.00 97.31 169 TYR A C 1
ATOM 1372 O O . TYR A 1 169 ? 10.661 -1.239 -17.256 1.00 97.31 169 TYR A O 1
ATOM 1380 N N . VAL A 1 170 ? 8.508 -0.771 -17.685 1.00 97.88 170 VAL A N 1
ATOM 1381 C CA . VAL A 1 170 ? 8.113 -0.643 -16.285 1.00 97.88 170 VAL A CA 1
ATOM 1382 C C . VAL A 1 170 ? 7.520 -1.975 -15.857 1.00 97.88 170 VAL A C 1
ATOM 1384 O O . VAL A 1 170 ? 6.609 -2.503 -16.499 1.00 97.88 170 VAL A O 1
ATOM 1387 N N . VAL A 1 171 ? 8.020 -2.512 -14.755 1.00 97.81 171 VAL A N 1
ATOM 1388 C CA . VAL A 1 171 ? 7.501 -3.727 -14.128 1.00 97.81 171 VAL A CA 1
ATOM 1389 C C . VAL A 1 171 ? 6.977 -3.384 -12.748 1.00 97.81 171 VAL A C 1
ATOM 1391 O O . VAL A 1 171 ? 7.556 -2.550 -12.055 1.00 97.81 171 VAL A O 1
ATOM 1394 N N . MET A 1 172 ? 5.870 -4.004 -12.355 1.00 97.81 172 MET A N 1
ATOM 1395 C CA . MET A 1 172 ? 5.280 -3.809 -11.035 1.00 97.81 172 MET A CA 1
ATOM 1396 C C . MET A 1 172 ? 4.679 -5.098 -10.489 1.00 97.81 172 MET A C 1
ATOM 1398 O O . MET A 1 172 ? 4.148 -5.885 -11.264 1.00 97.81 172 MET A O 1
ATOM 1402 N N . GLY A 1 173 ? 4.729 -5.297 -9.175 1.00 97.06 173 GLY A N 1
ATOM 1403 C CA . GLY A 1 173 ? 4.137 -6.441 -8.482 1.00 97.06 173 GLY A CA 1
ATOM 1404 C C . GLY A 1 173 ? 3.306 -6.006 -7.279 1.00 97.06 173 GLY A C 1
ATOM 1405 O O . GLY A 1 173 ? 3.746 -5.178 -6.471 1.00 97.06 173 GLY A O 1
ATOM 1406 N N . LEU A 1 174 ? 2.101 -6.561 -7.145 1.00 97.12 174 LEU A N 1
ATOM 1407 C CA . LEU A 1 174 ? 1.281 -6.393 -5.945 1.00 97.12 174 LEU A CA 1
ATOM 1408 C C . LEU A 1 174 ? 2.035 -6.941 -4.726 1.00 97.12 174 LEU A C 1
ATOM 1410 O O . LEU A 1 174 ? 2.408 -8.111 -4.691 1.00 97.12 174 LEU A O 1
ATOM 1414 N N . GLY A 1 175 ? 2.284 -6.090 -3.730 1.00 95.62 175 GLY A N 1
ATOM 1415 C CA . GLY A 1 175 ? 3.048 -6.472 -2.543 1.00 95.62 175 GLY A CA 1
ATOM 1416 C C . GLY A 1 175 ? 4.481 -6.940 -2.830 1.00 95.62 175 GLY A C 1
ATOM 1417 O O . GLY A 1 175 ? 5.065 -7.612 -1.991 1.00 95.62 175 GLY A O 1
ATOM 1418 N N . GLY A 1 176 ? 5.038 -6.628 -4.006 1.00 93.69 176 GLY A N 1
ATOM 1419 C CA . GLY A 1 176 ? 6.369 -7.094 -4.403 1.00 93.69 176 GLY A CA 1
ATOM 1420 C C . GLY A 1 176 ? 6.431 -8.572 -4.801 1.00 93.69 176 GLY A C 1
ATOM 1421 O O . GLY A 1 176 ? 7.520 -9.093 -5.033 1.00 93.69 176 GLY A O 1
ATOM 1422 N N . GLU A 1 177 ? 5.287 -9.246 -4.891 1.00 92.50 177 GLU A N 1
ATOM 1423 C CA . GLU A 1 177 ? 5.192 -10.673 -5.194 1.00 92.50 177 GLU A CA 1
ATOM 1424 C C . GLU A 1 177 ? 4.986 -10.913 -6.698 1.00 92.50 177 GLU A C 1
ATOM 1426 O O . GLU A 1 177 ? 4.477 -10.062 -7.433 1.00 92.50 177 GLU A O 1
ATOM 1431 N N . SER A 1 178 ? 5.341 -12.114 -7.146 1.00 87.88 178 SER A N 1
ATOM 1432 C CA . SER A 1 178 ? 5.294 -12.522 -8.553 1.00 87.88 178 SER A CA 1
ATOM 1433 C C . SER A 1 178 ? 3.882 -12.740 -9.122 1.00 87.88 178 SER A C 1
ATOM 1435 O O . SER A 1 178 ? 3.652 -12.559 -10.317 1.00 87.88 178 SER A O 1
ATOM 1437 N N . LEU A 1 179 ? 2.916 -13.121 -8.276 1.00 83.00 179 LEU A N 1
ATOM 1438 C CA . LEU A 1 179 ? 1.604 -13.622 -8.716 1.00 83.00 179 LEU A CA 1
ATOM 1439 C C . LEU A 1 179 ? 0.724 -12.589 -9.443 1.00 83.00 179 LEU A C 1
ATOM 1441 O O . LEU A 1 179 ? -0.010 -12.958 -10.354 1.00 83.00 179 LEU A O 1
ATOM 1445 N N . ASP A 1 180 ? 0.779 -11.312 -9.055 1.00 88.25 180 ASP A N 1
ATOM 1446 C CA . ASP A 1 180 ? 0.061 -10.210 -9.724 1.00 88.25 180 ASP A CA 1
ATOM 1447 C C . ASP A 1 180 ? 1.079 -9.170 -10.195 1.00 88.25 180 ASP A C 1
ATOM 1449 O O . ASP A 1 180 ? 1.171 -8.045 -9.691 1.00 88.25 180 ASP A O 1
ATOM 1453 N N . ARG A 1 181 ? 1.906 -9.615 -11.144 1.00 93.50 181 ARG A N 1
ATOM 1454 C CA . ARG A 1 181 ? 2.927 -8.809 -11.803 1.00 93.50 181 ARG A CA 1
ATOM 1455 C C . ARG A 1 181 ? 2.396 -8.234 -13.111 1.00 93.50 181 ARG A C 1
ATOM 1457 O O . ARG A 1 181 ? 1.843 -8.946 -13.948 1.00 93.50 181 ARG A O 1
ATOM 1464 N N . ARG A 1 182 ? 2.640 -6.945 -13.330 1.00 94.75 182 ARG A N 1
ATOM 1465 C CA . ARG A 1 182 ? 2.349 -6.234 -14.578 1.00 94.75 182 ARG A CA 1
ATOM 1466 C C . ARG A 1 182 ? 3.637 -5.776 -15.235 1.00 94.75 182 ARG A C 1
ATOM 1468 O O . ARG A 1 182 ? 4.605 -5.423 -14.563 1.00 94.75 182 ARG A O 1
ATOM 1475 N N . ARG A 1 183 ? 3.615 -5.744 -16.564 1.00 96.12 183 ARG A N 1
ATOM 1476 C CA . ARG A 1 183 ? 4.700 -5.239 -17.401 1.00 96.12 183 ARG A CA 1
ATOM 1477 C C . ARG A 1 183 ? 4.123 -4.271 -18.420 1.00 96.12 183 ARG A C 1
ATOM 1479 O O . ARG A 1 183 ? 3.180 -4.614 -19.127 1.00 96.12 183 ARG A O 1
ATOM 1486 N N . ILE A 1 184 ? 4.697 -3.080 -18.483 1.00 97.81 184 ILE A N 1
ATOM 1487 C CA . ILE A 1 184 ? 4.344 -2.025 -19.428 1.00 97.81 184 ILE A CA 1
ATOM 1488 C C . ILE A 1 184 ? 5.575 -1.804 -20.296 1.00 97.81 184 ILE A C 1
ATOM 1490 O O . ILE A 1 184 ? 6.641 -1.484 -19.775 1.00 97.81 184 ILE A O 1
ATOM 1494 N N . GLU A 1 185 ? 5.444 -2.016 -21.601 1.00 97.50 185 GLU A N 1
ATOM 1495 C CA . GLU A 1 185 ? 6.511 -1.712 -22.552 1.00 97.50 185 GLU A CA 1
ATOM 1496 C C . GLU A 1 185 ? 6.660 -0.199 -22.704 1.00 97.50 185 GLU A C 1
ATOM 1498 O O . GLU A 1 185 ? 5.676 0.532 -22.822 1.00 97.50 185 GLU A O 1
ATOM 1503 N N . VAL A 1 186 ? 7.905 0.259 -22.665 1.00 96.81 186 VAL A N 1
ATOM 1504 C CA . VAL A 1 186 ? 8.285 1.662 -22.772 1.00 96.81 186 VAL A CA 1
ATOM 1505 C C . VAL A 1 186 ? 9.189 1.795 -23.992 1.00 96.81 186 VAL A C 1
ATOM 1507 O O . VAL A 1 186 ? 10.083 0.960 -24.167 1.00 96.81 186 VAL A O 1
ATOM 1510 N N . PRO A 1 187 ? 9.007 2.820 -24.843 1.00 95.31 187 PRO A N 1
ATOM 1511 C CA . PRO A 1 187 ? 9.953 3.068 -25.917 1.00 95.31 187 PRO A CA 1
ATOM 1512 C C . PRO A 1 187 ? 11.379 3.185 -25.344 1.00 95.31 187 PRO A C 1
ATOM 1514 O O . PRO A 1 187 ? 11.566 3.884 -24.350 1.00 95.31 187 PRO A O 1
ATOM 1517 N N . PRO A 1 188 ? 12.405 2.554 -25.948 1.00 92.44 188 PRO A N 1
ATOM 1518 C CA . PRO A 1 188 ? 13.735 2.450 -25.326 1.00 92.44 188 PRO A CA 1
ATOM 1519 C C . PRO A 1 188 ? 14.464 3.782 -25.102 1.00 92.44 188 PRO A C 1
ATOM 1521 O O . PRO A 1 188 ? 15.500 3.843 -24.449 1.00 92.44 188 PRO A O 1
ATOM 1524 N N . HIS A 1 189 ? 13.947 4.849 -25.705 1.00 91.38 189 HIS A N 1
ATOM 1525 C CA . HIS A 1 189 ? 14.459 6.203 -25.606 1.00 91.38 189 HIS A CA 1
ATOM 1526 C C . HIS A 1 189 ? 13.559 7.083 -24.744 1.00 91.38 189 HIS A C 1
ATOM 1528 O O . HIS A 1 189 ? 13.655 8.294 -24.878 1.00 91.38 189 HIS A O 1
ATOM 1534 N N . GLU A 1 190 ? 12.672 6.532 -23.919 1.00 95.31 190 GLU A N 1
ATOM 1535 C CA . GLU A 1 190 ? 11.843 7.303 -22.996 1.00 95.31 190 GLU A CA 1
ATOM 1536 C C . GLU A 1 190 ? 12.337 7.137 -21.559 1.00 95.31 190 GLU A C 1
ATOM 1538 O O . GLU A 1 190 ? 12.861 6.096 -21.155 1.00 95.31 190 GLU A O 1
ATOM 1543 N N . SER A 1 191 ? 12.190 8.202 -20.778 1.00 95.88 191 SER A N 1
ATOM 1544 C CA . SER A 1 191 ? 12.552 8.247 -19.351 1.00 95.88 191 SER A CA 1
ATOM 1545 C C . SER A 1 191 ? 11.355 8.530 -18.449 1.00 95.88 191 SER A C 1
ATOM 1547 O O . SER A 1 191 ? 11.508 8.779 -17.253 1.00 95.88 191 SER A O 1
ATOM 1549 N N . SER A 1 192 ? 10.162 8.509 -19.037 1.00 97.38 192 SER A N 1
ATOM 1550 C CA . SER A 1 192 ? 8.911 8.582 -18.316 1.00 97.38 192 SER A CA 1
ATOM 1551 C C . SER A 1 192 ? 7.797 7.859 -19.062 1.00 97.38 192 SER A C 1
ATOM 1553 O O . SER A 1 192 ? 7.858 7.660 -20.275 1.00 97.38 192 SER A O 1
ATOM 1555 N N . ILE A 1 193 ? 6.778 7.431 -18.323 1.00 98.25 193 ILE A N 1
ATOM 1556 C CA . ILE A 1 193 ? 5.548 6.879 -18.890 1.00 98.25 193 ILE A CA 1
ATOM 1557 C C . ILE A 1 193 ? 4.395 7.045 -17.897 1.00 98.25 193 ILE A C 1
ATOM 1559 O O . ILE A 1 193 ? 4.557 6.825 -16.697 1.00 98.25 193 ILE A O 1
ATOM 1563 N N . GLY A 1 194 ? 3.214 7.426 -18.382 1.00 98.31 194 GLY A N 1
ATOM 1564 C CA . GLY A 1 194 ? 1.984 7.338 -17.591 1.00 98.31 194 GLY A CA 1
ATOM 1565 C C . GLY A 1 194 ? 1.545 5.884 -17.446 1.00 98.31 194 GLY A C 1
ATOM 1566 O O . GLY A 1 194 ? 1.566 5.143 -18.429 1.00 98.31 194 GLY A O 1
ATOM 1567 N N . ILE A 1 195 ? 1.120 5.458 -16.252 1.00 98.31 195 ILE A N 1
ATOM 1568 C CA . ILE A 1 195 ? 0.520 4.122 -16.111 1.00 98.31 195 ILE A CA 1
ATOM 1569 C C . ILE A 1 195 ? -0.741 4.065 -16.996 1.00 98.31 195 ILE A C 1
ATOM 1571 O O . ILE A 1 195 ? -1.634 4.893 -16.807 1.00 98.31 195 ILE A O 1
ATOM 1575 N N . PRO A 1 196 ? -0.860 3.114 -17.946 1.00 98.38 196 PRO A N 1
ATOM 1576 C CA . PRO A 1 196 ? -2.047 3.019 -18.788 1.00 98.38 196 PRO A CA 1
ATOM 1577 C C . PRO A 1 196 ? -3.313 2.855 -17.945 1.00 98.38 196 PRO A C 1
ATOM 1579 O O . PRO A 1 196 ? -3.321 2.076 -16.989 1.00 98.38 196 PRO A O 1
ATOM 1582 N N . GLU A 1 197 ? -4.406 3.525 -18.321 1.00 98.00 197 GLU A N 1
ATOM 1583 C CA . GLU A 1 197 ? -5.667 3.459 -17.567 1.00 98.00 197 GLU A CA 1
ATOM 1584 C C . GLU A 1 197 ? -6.182 2.028 -17.390 1.00 98.00 197 GLU A C 1
ATOM 1586 O O . GLU A 1 197 ? -6.748 1.704 -16.351 1.00 98.00 197 GLU A O 1
ATOM 1591 N N . SER A 1 198 ? -5.969 1.155 -18.378 1.00 97.56 198 SER A N 1
ATOM 1592 C CA . SER A 1 198 ? -6.345 -0.259 -18.290 1.00 97.56 198 SER A CA 1
ATOM 1593 C C . SER A 1 198 ? -5.587 -0.992 -17.182 1.00 97.56 198 SER A C 1
ATOM 1595 O O . SER A 1 198 ? -6.196 -1.741 -16.425 1.00 97.56 198 SER A O 1
ATOM 1597 N N . VAL A 1 199 ? -4.281 -0.741 -17.042 1.00 97.81 199 VAL A N 1
ATOM 1598 C CA . VAL A 1 199 ? -3.454 -1.304 -15.965 1.00 97.81 199 VAL A CA 1
ATOM 1599 C C . VAL A 1 199 ? -3.865 -0.699 -14.626 1.00 97.81 199 VAL A C 1
ATOM 1601 O O . VAL A 1 199 ? -4.119 -1.431 -13.675 1.00 97.81 199 VAL A O 1
ATOM 1604 N N . TRP A 1 200 ? -4.003 0.628 -14.563 1.00 97.81 200 TRP A N 1
ATOM 1605 C CA . TRP A 1 200 ? -4.387 1.336 -13.343 1.00 97.81 200 TRP A CA 1
ATOM 1606 C C . TRP A 1 200 ? -5.755 0.896 -12.815 1.00 97.81 200 TRP A C 1
ATOM 1608 O O . TRP A 1 200 ? -5.918 0.641 -11.624 1.00 97.81 200 TRP A O 1
ATOM 1618 N N . ASN A 1 201 ? -6.749 0.762 -13.692 1.00 96.81 201 ASN A N 1
ATOM 1619 C CA . ASN A 1 201 ? -8.101 0.384 -13.294 1.00 96.81 201 ASN A CA 1
ATOM 1620 C C . ASN A 1 201 ? -8.218 -1.070 -12.829 1.00 96.81 201 ASN A C 1
ATOM 1622 O O . ASN A 1 201 ? -9.116 -1.359 -12.032 1.00 96.81 201 ASN A O 1
ATOM 1626 N N . ASP A 1 202 ? -7.309 -1.938 -13.267 1.00 96.62 202 ASP A N 1
ATOM 1627 C CA . ASP A 1 202 ? -7.237 -3.334 -12.837 1.00 96.62 202 ASP A CA 1
ATOM 1628 C C . ASP A 1 202 ? -6.443 -3.520 -11.529 1.00 96.62 202 ASP A C 1
ATOM 1630 O O . ASP A 1 202 ? -6.610 -4.517 -10.828 1.00 96.62 202 ASP A O 1
ATOM 1634 N N . MET A 1 203 ? -5.627 -2.534 -11.133 1.00 96.75 203 MET A N 1
ATOM 1635 C CA . MET A 1 203 ? -4.950 -2.548 -9.834 1.00 96.75 203 MET A CA 1
ATOM 1636 C C . MET A 1 203 ? -5.956 -2.520 -8.677 1.00 96.75 203 MET A C 1
ATOM 1638 O O . MET A 1 203 ? -6.898 -1.711 -8.645 1.00 96.75 203 MET A O 1
ATOM 1642 N N . ARG A 1 204 ? -5.704 -3.360 -7.664 1.00 96.56 204 ARG A N 1
ATOM 1643 C CA . ARG A 1 204 ? -6.488 -3.393 -6.424 1.00 96.56 204 ARG A CA 1
ATOM 1644 C C . ARG A 1 204 ? -6.337 -2.069 -5.677 1.00 96.56 204 ARG A C 1
ATOM 1646 O O . ARG A 1 204 ? -5.236 -1.647 -5.330 1.00 96.56 204 ARG A O 1
ATOM 1653 N N . ALA A 1 205 ? -7.462 -1.416 -5.408 1.0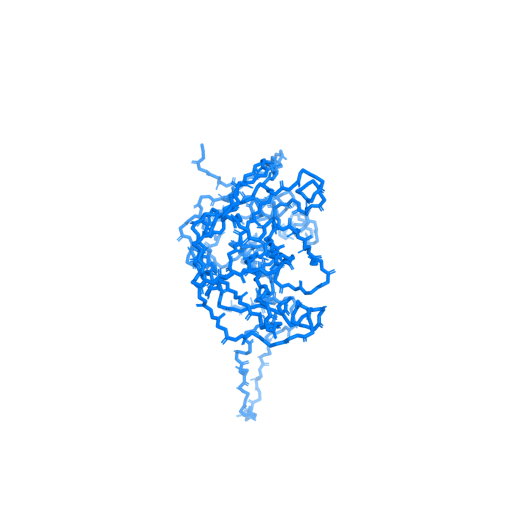0 96.75 205 ALA A N 1
ATOM 1654 C CA . ALA A 1 205 ? -7.462 -0.134 -4.721 1.00 96.75 205 ALA A CA 1
ATOM 1655 C C . ALA A 1 205 ? -6.941 -0.255 -3.281 1.00 96.75 205 ALA A C 1
ATOM 1657 O O . ALA A 1 205 ? -7.309 -1.181 -2.564 1.00 96.75 205 ALA A O 1
ATOM 1658 N N . ASN A 1 206 ? -6.147 0.729 -2.859 1.00 96.75 206 ASN A N 1
ATOM 1659 C CA . ASN A 1 206 ? -5.504 0.836 -1.548 1.00 96.75 206 ASN A CA 1
ATOM 1660 C C . ASN A 1 206 ? -4.455 -0.246 -1.232 1.00 96.75 206 ASN A C 1
ATOM 1662 O O . ASN A 1 206 ? -4.012 -0.329 -0.090 1.00 96.75 206 ASN A O 1
ATOM 1666 N N . PHE A 1 207 ? -4.010 -1.013 -2.231 1.00 97.00 207 PHE A N 1
ATOM 1667 C CA . PHE A 1 207 ? -2.870 -1.921 -2.107 1.00 97.00 207 PHE A CA 1
ATOM 1668 C C . PHE A 1 207 ? -1.599 -1.330 -2.728 1.00 97.00 207 PHE A C 1
ATOM 1670 O O . PHE A 1 207 ? -1.660 -0.549 -3.680 1.00 97.00 207 PHE A O 1
ATOM 1677 N N . GLY A 1 208 ? -0.448 -1.716 -2.179 1.00 97.12 208 GLY A N 1
ATOM 1678 C CA . GLY A 1 208 ? 0.872 -1.334 -2.662 1.00 97.12 208 GLY A CA 1
ATOM 1679 C C . GLY A 1 208 ? 1.285 -2.131 -3.893 1.00 97.12 208 GLY A C 1
ATOM 1680 O O . GLY A 1 208 ? 1.448 -3.348 -3.823 1.00 97.12 208 GLY A O 1
ATOM 1681 N N . TYR A 1 209 ? 1.497 -1.434 -5.006 1.00 98.12 209 TYR A N 1
ATOM 1682 C CA . TYR A 1 209 ? 2.130 -1.982 -6.200 1.00 98.12 209 TYR A CA 1
ATOM 1683 C C . TYR A 1 209 ? 3.560 -1.463 -6.278 1.00 98.12 209 TYR A C 1
ATOM 1685 O O . TYR A 1 209 ? 3.808 -0.262 -6.413 1.00 98.12 209 TYR A O 1
ATOM 1693 N N . TRP A 1 210 ? 4.501 -2.388 -6.155 1.00 98.12 210 TRP A N 1
ATOM 1694 C CA . TRP A 1 210 ? 5.927 -2.110 -6.116 1.00 98.12 210 TRP A CA 1
ATOM 1695 C C . TRP A 1 210 ? 6.482 -2.159 -7.523 1.00 98.12 210 TRP A C 1
ATOM 1697 O O . TRP A 1 210 ? 6.312 -3.168 -8.192 1.00 98.12 210 TRP A O 1
ATOM 1707 N N . TRP A 1 211 ? 7.111 -1.086 -7.980 1.00 98.31 211 TRP A N 1
ATOM 1708 C CA . TRP A 1 211 ? 7.507 -0.889 -9.360 1.00 98.31 211 TRP A CA 1
ATOM 1709 C C . TRP A 1 211 ? 8.972 -0.483 -9.493 1.00 98.31 211 TRP A C 1
ATOM 1711 O O . TRP A 1 211 ? 9.561 0.155 -8.615 1.00 98.31 211 TRP A O 1
ATOM 1721 N N . THR A 1 212 ? 9.546 -0.851 -10.630 1.00 97.94 212 THR A N 1
ATOM 1722 C CA . THR A 1 212 ? 10.860 -0.401 -11.085 1.00 97.94 212 THR A CA 1
ATOM 1723 C C . THR A 1 212 ? 10.889 -0.375 -12.614 1.00 97.94 212 THR A C 1
ATOM 1725 O O . THR A 1 212 ? 9.926 -0.779 -13.275 1.00 97.94 212 THR A O 1
ATOM 1728 N N . VAL A 1 213 ? 11.988 0.108 -13.182 1.00 97.12 213 VAL A N 1
ATOM 1729 C CA . VAL A 1 213 ? 12.249 0.088 -14.623 1.00 97.12 213 VAL A CA 1
ATOM 1730 C C . VAL A 1 213 ? 13.351 -0.919 -14.926 1.00 97.12 213 VAL A C 1
ATOM 1732 O O . VAL A 1 213 ? 14.325 -1.024 -14.180 1.00 97.12 213 VAL A O 1
ATOM 1735 N N . VAL A 1 214 ? 13.179 -1.661 -16.019 1.00 96.06 214 VAL A N 1
ATOM 1736 C CA . VAL A 1 214 ? 14.151 -2.624 -16.535 1.00 96.06 214 VAL A CA 1
ATOM 1737 C C . VAL A 1 214 ? 14.421 -2.335 -18.006 1.00 96.06 214 VAL A C 1
ATOM 1739 O O . VAL A 1 214 ? 13.489 -2.243 -18.803 1.00 96.06 214 VAL A O 1
ATOM 1742 N N . GLY A 1 215 ? 15.693 -2.200 -18.365 1.00 94.94 215 GLY A N 1
ATOM 1743 C CA . GLY A 1 215 ? 16.170 -2.060 -19.739 1.00 94.94 215 GLY A CA 1
ATOM 1744 C C . GLY A 1 215 ? 16.918 -3.308 -20.197 1.00 94.94 215 GLY A C 1
ATOM 1745 O O . GLY A 1 215 ? 17.547 -3.990 -19.389 1.00 94.94 215 GLY A O 1
ATOM 1746 N N . VAL A 1 216 ? 16.852 -3.604 -21.492 1.00 94.31 216 VAL A N 1
ATOM 1747 C CA . VAL A 1 216 ? 17.626 -4.667 -22.144 1.00 94.31 216 VAL A CA 1
ATOM 1748 C C . VAL A 1 216 ? 18.514 -4.024 -23.196 1.00 94.31 216 VAL A C 1
ATOM 1750 O O . VAL A 1 216 ? 18.010 -3.363 -24.107 1.00 94.31 216 VAL A O 1
ATOM 1753 N N . ASP A 1 217 ? 19.826 -4.200 -23.087 1.00 92.69 217 ASP A N 1
ATOM 1754 C CA . ASP A 1 217 ? 20.773 -3.656 -24.063 1.00 92.69 217 ASP A CA 1
ATOM 1755 C C . ASP A 1 217 ? 20.902 -4.543 -25.321 1.00 92.69 217 ASP A C 1
ATOM 1757 O O . ASP A 1 217 ? 20.221 -5.560 -25.475 1.00 92.69 217 ASP A O 1
ATOM 1761 N N . SER A 1 218 ? 21.758 -4.148 -26.266 1.00 91.69 218 SER A N 1
ATOM 1762 C CA . SER A 1 218 ? 22.011 -4.913 -27.498 1.00 91.69 218 SER A CA 1
ATOM 1763 C C . SER A 1 218 ? 22.768 -6.229 -27.277 1.00 91.69 218 SER A C 1
ATOM 1765 O O . SER A 1 218 ? 22.737 -7.098 -28.148 1.00 91.69 218 SER A O 1
ATOM 1767 N N . ALA A 1 219 ? 23.416 -6.398 -26.121 1.00 90.62 219 ALA A N 1
ATOM 1768 C CA . ALA A 1 219 ? 24.082 -7.628 -25.707 1.00 90.62 219 ALA A CA 1
ATOM 1769 C C . ALA A 1 219 ? 23.153 -8.568 -24.912 1.00 90.62 219 ALA A C 1
ATOM 1771 O O . ALA A 1 219 ? 23.582 -9.651 -24.517 1.00 90.62 219 ALA A O 1
ATOM 1772 N N . GLY A 1 220 ? 21.895 -8.175 -24.679 1.00 90.44 220 GLY A N 1
ATOM 1773 C CA . GLY A 1 220 ? 20.925 -8.937 -23.890 1.00 90.44 220 GLY A CA 1
ATOM 1774 C C . GLY A 1 220 ? 21.122 -8.822 -22.375 1.00 90.44 220 GLY A C 1
ATOM 1775 O O . GLY A 1 220 ? 20.546 -9.609 -21.625 1.00 90.44 220 GLY A O 1
ATOM 1776 N N . ARG A 1 221 ? 21.930 -7.868 -21.900 1.00 92.00 221 ARG A N 1
ATOM 1777 C CA . ARG A 1 221 ? 22.125 -7.609 -20.468 1.00 92.00 221 ARG A CA 1
ATOM 1778 C C . ARG A 1 221 ? 20.943 -6.827 -19.913 1.00 92.00 221 ARG A C 1
ATOM 1780 O O . ARG A 1 221 ? 20.398 -5.951 -20.587 1.00 92.00 221 ARG A O 1
ATOM 1787 N N . LEU A 1 222 ? 20.563 -7.143 -18.675 1.00 94.00 222 LEU A N 1
ATOM 1788 C CA . LEU A 1 222 ? 19.464 -6.475 -17.987 1.00 94.00 222 LEU A CA 1
ATOM 1789 C C . LEU A 1 222 ? 20.001 -5.354 -17.099 1.00 94.00 222 LEU A C 1
ATOM 1791 O O . LEU A 1 222 ? 20.880 -5.573 -16.267 1.00 94.00 222 LEU A O 1
ATOM 1795 N N . HIS A 1 223 ? 19.421 -4.174 -17.251 1.00 94.06 223 HIS A N 1
ATOM 1796 C CA . HIS A 1 223 ? 19.691 -2.978 -16.463 1.00 94.06 223 HIS A CA 1
ATOM 1797 C C . HIS A 1 223 ? 18.455 -2.658 -15.637 1.00 94.06 223 HIS A C 1
ATOM 1799 O O . HIS A 1 223 ? 17.338 -2.834 -16.128 1.00 94.06 223 HIS A O 1
ATOM 1805 N N . ARG A 1 224 ? 18.613 -2.189 -14.401 1.00 94.38 224 ARG A N 1
ATOM 1806 C CA . ARG A 1 224 ? 17.468 -1.838 -13.548 1.00 94.38 224 ARG A CA 1
ATOM 1807 C C . ARG A 1 224 ? 17.716 -0.586 -12.728 1.00 94.38 224 ARG A C 1
ATOM 1809 O O . ARG A 1 224 ? 18.854 -0.159 -12.559 1.00 94.38 224 ARG A O 1
ATOM 1816 N N . ALA A 1 225 ? 16.649 -0.026 -12.167 1.00 95.81 225 ALA A N 1
ATOM 1817 C CA . ALA A 1 225 ? 16.836 0.999 -11.154 1.00 95.81 225 ALA A CA 1
ATOM 1818 C C . ALA A 1 225 ? 17.389 0.416 -9.845 1.00 95.81 225 ALA A C 1
ATOM 1820 O O . ALA A 1 225 ? 17.115 -0.736 -9.482 1.00 95.81 225 ALA A O 1
ATOM 1821 N N . SER A 1 226 ? 18.146 1.242 -9.123 1.00 95.19 226 SER A N 1
ATOM 1822 C CA . SER A 1 226 ? 18.741 0.914 -7.820 1.00 95.19 226 SER A CA 1
ATOM 1823 C C . SER A 1 226 ? 17.718 0.655 -6.718 1.00 95.19 226 SER A C 1
ATOM 1825 O O . SER A 1 226 ? 18.021 -0.018 -5.731 1.00 95.19 226 SER A O 1
ATOM 1827 N N . SER A 1 227 ? 16.488 1.134 -6.909 1.00 96.69 227 SER A N 1
ATOM 1828 C CA . SER A 1 227 ? 15.381 0.942 -5.985 1.00 96.69 227 SER A CA 1
ATOM 1829 C C . SER A 1 227 ? 14.098 0.498 -6.685 1.00 96.69 227 SER A C 1
ATOM 1831 O O . SER A 1 227 ? 13.885 0.684 -7.887 1.00 96.69 227 SER A O 1
ATOM 1833 N N . VAL A 1 228 ? 13.225 -0.085 -5.877 1.00 97.62 228 VAL A N 1
ATOM 1834 C CA . VAL A 1 228 ? 11.843 -0.420 -6.165 1.00 97.62 228 VAL A CA 1
ATOM 1835 C C . VAL A 1 228 ? 10.983 0.485 -5.292 1.00 97.62 228 VAL A C 1
ATOM 1837 O O . VAL A 1 228 ? 11.134 0.532 -4.067 1.00 97.62 228 VAL A O 1
ATOM 1840 N N . ARG A 1 229 ? 10.087 1.249 -5.915 1.00 98.00 229 ARG A N 1
ATOM 1841 C CA . ARG A 1 229 ? 9.183 2.167 -5.210 1.00 98.00 229 ARG A CA 1
ATOM 1842 C C . ARG A 1 229 ? 7.765 1.639 -5.233 1.00 98.00 229 ARG A C 1
ATOM 1844 O O . ARG A 1 229 ? 7.427 0.802 -6.047 1.00 98.00 229 ARG A O 1
ATOM 1851 N N . CYS A 1 230 ? 6.919 2.134 -4.342 1.00 97.94 230 CYS A N 1
ATOM 1852 C CA . CYS A 1 230 ? 5.535 1.697 -4.261 1.00 97.94 230 CYS A CA 1
ATOM 1853 C C . CYS A 1 230 ? 4.594 2.833 -4.672 1.00 97.94 230 CYS A C 1
ATOM 1855 O O . CYS A 1 230 ? 4.768 3.980 -4.249 1.00 97.94 230 CYS A O 1
ATOM 1857 N N . VAL A 1 231 ? 3.621 2.490 -5.512 1.00 98.12 231 VAL A N 1
ATOM 1858 C CA . VAL A 1 231 ? 2.473 3.322 -5.882 1.00 98.12 231 VAL A CA 1
ATOM 1859 C C . VAL A 1 231 ? 1.197 2.625 -5.441 1.00 98.12 231 VAL A C 1
ATOM 1861 O O . VAL A 1 231 ? 1.100 1.398 -5.446 1.00 98.12 231 VAL A O 1
ATOM 1864 N N . ILE A 1 232 ? 0.203 3.410 -5.048 1.00 98.19 232 ILE A N 1
ATOM 1865 C CA . ILE A 1 232 ? -1.076 2.908 -4.560 1.00 98.19 232 ILE A CA 1
ATOM 1866 C C . ILE A 1 232 ? -2.184 3.645 -5.299 1.00 98.19 232 ILE A C 1
ATOM 1868 O O . ILE A 1 232 ? -2.286 4.875 -5.232 1.00 98.19 232 ILE A O 1
ATOM 1872 N N . ARG A 1 233 ? -3.069 2.881 -5.940 1.00 97.88 233 ARG A N 1
ATOM 1873 C CA . ARG A 1 233 ? -4.330 3.417 -6.449 1.00 97.88 233 ARG A CA 1
ATOM 1874 C C . ARG A 1 233 ? -5.241 3.733 -5.276 1.00 97.88 233 ARG A C 1
ATOM 1876 O O . ARG A 1 233 ? -5.832 2.837 -4.673 1.00 97.88 233 ARG A O 1
ATOM 1883 N N . HIS A 1 234 ? -5.332 5.005 -4.925 1.00 97.50 234 HIS A N 1
ATOM 1884 C CA . HIS A 1 234 ? -6.145 5.453 -3.814 1.00 97.50 234 HIS A CA 1
ATOM 1885 C C . HIS A 1 234 ? -7.623 5.422 -4.185 1.00 97.50 234 HIS A C 1
ATOM 1887 O O . HIS A 1 234 ? -8.051 6.028 -5.165 1.00 97.50 234 HIS A O 1
ATOM 1893 N N . ARG A 1 235 ? -8.417 4.759 -3.347 1.00 96.75 235 ARG A N 1
ATOM 1894 C CA . ARG A 1 235 ? -9.871 4.878 -3.369 1.00 96.75 235 ARG A CA 1
ATOM 1895 C C . ARG A 1 235 ? -10.336 5.266 -1.971 1.00 96.75 235 ARG A C 1
ATOM 1897 O O . ARG A 1 235 ? -10.095 4.490 -1.043 1.00 96.75 235 ARG A O 1
ATOM 1904 N N . PRO A 1 236 ? -11.010 6.414 -1.801 1.00 93.88 236 PRO A N 1
ATOM 1905 C CA . PRO A 1 236 ? -11.582 6.779 -0.517 1.00 93.88 236 PRO A CA 1
ATOM 1906 C C . PRO A 1 236 ? -12.504 5.676 -0.000 1.00 93.88 236 PRO A C 1
ATOM 1908 O O . PRO A 1 236 ? -13.283 5.083 -0.752 1.00 93.88 236 PRO A O 1
ATOM 1911 N N . MET A 1 237 ? -12.409 5.406 1.294 1.00 95.38 237 MET A N 1
ATOM 1912 C CA . MET A 1 237 ? -13.324 4.529 2.009 1.00 95.38 237 MET A CA 1
ATOM 1913 C C . MET A 1 237 ? -13.936 5.393 3.103 1.00 95.38 237 MET A C 1
ATOM 1915 O O . MET A 1 237 ? -13.220 5.723 4.046 1.00 95.38 237 MET A O 1
ATOM 1919 N N . PRO A 1 238 ? -15.204 5.819 2.963 1.00 94.25 238 PRO A N 1
ATOM 1920 C CA . PRO A 1 238 ? -15.831 6.637 3.986 1.00 94.25 238 PRO A CA 1
ATOM 1921 C C . PRO A 1 238 ? -15.879 5.859 5.297 1.00 94.25 238 PRO A C 1
ATOM 1923 O O . PRO A 1 238 ? -15.977 4.616 5.284 1.00 94.25 238 PRO A O 1
ATOM 1926 N N . ARG A 1 239 ? -15.808 6.616 6.393 1.00 94.56 239 ARG A N 1
ATOM 1927 C CA . ARG A 1 239 ? -15.992 6.092 7.741 1.00 94.56 239 ARG A CA 1
ATOM 1928 C C . ARG A 1 239 ? -17.369 5.464 7.869 1.00 94.56 239 ARG A C 1
ATOM 1930 O O . ARG A 1 239 ? -18.313 5.876 7.189 1.00 94.56 239 ARG A O 1
ATOM 1937 N N . ILE A 1 240 ? -17.468 4.437 8.696 1.00 97.00 240 ILE A N 1
ATOM 1938 C CA . ILE A 1 240 ? -18.737 3.751 8.919 1.00 97.00 240 ILE A CA 1
ATOM 1939 C C . ILE A 1 240 ? -19.593 4.602 9.860 1.00 97.00 240 ILE A C 1
ATOM 1941 O O . ILE A 1 240 ? -19.151 4.994 10.939 1.00 97.00 240 ILE A O 1
ATOM 1945 N N . GLU A 1 241 ? -20.824 4.892 9.441 1.00 96.81 241 GLU A N 1
ATOM 1946 C CA . GLU A 1 241 ? -21.794 5.611 10.265 1.00 96.81 241 GLU A CA 1
ATOM 1947 C C . GLU A 1 241 ? -22.016 4.882 11.599 1.00 96.81 241 GLU A C 1
ATOM 1949 O O . GLU A 1 241 ? -22.161 3.660 11.639 1.00 96.81 241 GLU A O 1
ATOM 1954 N N . GLY A 1 242 ? -22.010 5.638 12.698 1.00 95.81 242 GLY A N 1
ATOM 1955 C CA . GLY A 1 242 ? -22.114 5.092 14.053 1.00 95.81 242 GLY A CA 1
ATOM 1956 C C . GLY A 1 242 ? -20.787 4.644 14.673 1.00 95.81 242 GLY A C 1
ATOM 1957 O O . GLY A 1 242 ? -20.786 4.259 15.840 1.00 95.81 242 GLY A O 1
ATOM 1958 N N . SER A 1 243 ? -19.665 4.721 13.947 1.00 96.69 243 SER A N 1
ATOM 1959 C CA . SER A 1 243 ? -18.337 4.539 14.544 1.00 96.69 243 SER A CA 1
ATOM 1960 C C . SER A 1 243 ? -18.066 5.607 15.601 1.00 96.69 243 SER A C 1
ATOM 1962 O O . SER A 1 243 ? -18.322 6.792 15.385 1.00 96.69 243 SER A O 1
ATOM 1964 N N . THR A 1 244 ? -17.536 5.184 16.746 1.00 96.19 244 THR A N 1
ATOM 1965 C CA . THR A 1 244 ? -17.221 6.068 17.879 1.00 96.19 244 THR A CA 1
ATOM 1966 C C . THR A 1 244 ? -15.730 6.378 17.996 1.00 96.19 244 THR A C 1
ATOM 1968 O O . THR A 1 244 ? -15.302 6.937 19.005 1.00 96.19 244 THR A O 1
ATOM 1971 N N . LEU A 1 245 ? -14.914 5.973 17.019 1.00 96.12 245 LEU A N 1
ATOM 1972 C CA . LEU A 1 245 ? -13.473 6.224 17.038 1.00 96.12 245 LEU A CA 1
ATOM 1973 C C . LEU A 1 245 ? -13.169 7.714 16.817 1.00 96.12 245 LEU A C 1
ATOM 1975 O O . LEU A 1 245 ? -13.756 8.354 15.948 1.00 96.12 245 LEU A O 1
ATOM 1979 N N . ASP A 1 246 ? -12.212 8.260 17.571 1.00 95.06 246 ASP A N 1
ATOM 1980 C CA . ASP A 1 246 ? -11.792 9.661 17.436 1.00 95.06 246 ASP A CA 1
ATOM 1981 C C . ASP A 1 246 ? -10.762 9.836 16.309 1.00 95.06 246 ASP A C 1
ATOM 1983 O O . ASP A 1 246 ? -9.605 9.415 16.419 1.00 95.06 246 ASP A O 1
ATOM 1987 N N . TYR A 1 247 ? -11.162 10.508 15.231 1.00 93.50 247 TYR A N 1
ATOM 1988 C CA . TYR A 1 247 ? -10.290 10.879 14.114 1.00 93.50 247 TYR A CA 1
ATOM 1989 C C . TYR A 1 247 ? -9.746 12.313 14.213 1.00 93.50 247 TYR A C 1
ATOM 1991 O O . TYR A 1 247 ? -8.853 12.679 13.443 1.00 93.50 247 TYR A O 1
ATOM 1999 N N . GLY A 1 248 ? -10.188 13.099 15.197 1.00 87.31 248 GLY A N 1
ATOM 2000 C CA . GLY A 1 248 ? -9.666 14.432 15.487 1.00 87.31 248 GLY A CA 1
ATOM 2001 C C . GLY A 1 248 ? -9.872 15.476 14.389 1.00 87.31 248 GLY A C 1
ATOM 2002 O O . GLY A 1 248 ? -9.039 16.381 14.288 1.00 87.31 248 GLY A O 1
ATOM 2003 N N . ASP A 1 249 ? -10.891 15.310 13.550 1.00 84.81 249 ASP A N 1
ATOM 2004 C CA . ASP A 1 249 ? -11.406 16.306 12.606 1.00 84.81 249 ASP A CA 1
ATOM 2005 C C . ASP A 1 249 ? -12.497 17.208 13.207 1.00 84.81 249 ASP A C 1
ATOM 2007 O O . ASP A 1 249 ? -13.062 16.858 14.268 1.00 84.81 249 ASP A O 1
#

Mean predicted aligned error: 7.48 Å

Radius of gyration: 22.39 Å; Cα contacts (8 Å, |Δi|>4): 466; chains: 1; bounding box: 47×43×66 Å

pLDDT: mean 87.98, std 15.92, range [27.08, 98.5]